Protein AF-0000000075409566 (afdb_homodimer)

Radius of gyration: 17.8 Å; Cα contacts (8 Å, |Δi|>4): 502; chains: 2; bounding box: 50×49×48 Å

InterPro domains:
  IPR001789 Signal transduction response regulator, receiver domain [PS50110] (1-116)
  IPR011006 CheY-like superfamily [SSF52172] (15-111)

Secondary structure (DSSP, 8-state):
-EEEEE-SSTHHHHHHHHHHHTT-EEE-S-HHHHHHTSS---TT-EEEEETTT-HHHHHHHHHHHHHHHTTSSEEEEEE-TT-HHHHHHHHHHT--EEEE--SS-HHHHHHHHHHHHHHTTSS-SSTTSS----------/-EEEEE-SSSHHHHHHHHHHHTT-EEE-S-HHHHHHSSS---TT-EEEEETTT-HHHHHHHHHHHHHHHTTSSEEEEEE-TT-HHHHHHHHHHT--EEEE--SS-HHHHHHHHHHHHHHTTSS-SSTTTT----------

Sequence (280 aa):
MQVILSLDGGFDDELRHLLRRGGIRVADKEVPEFIDGRGAVNRGDIVLLDLRRHPRQAIDTIKSIRRRQGFGPGIIVMTRRGDVVTTLEALEAGADSLTHCPGADATLVAASIIGLGRLMGVLPQGRGVYQTGSGCGVRPMQVILSLDGGFDDELRHLLRRGGIRVADKEVPEFIDGRGAVNRGDIVLLDLRRHPRQAIDTIKSIRRRQGFGPGIIVMTRRGDVVTTLEALEAGADSLTHCPGADATLVAASIIGLGRLMGVLPQGRGVYQTGSGCGVRP

Solvent-accessible surface area (backbone atoms only — not comparable to full-atom values): 15357 Å² total; per-residue (Å²): 104,40,34,33,44,32,62,98,56,76,65,49,57,59,32,48,48,54,35,44,74,55,70,39,46,68,49,91,45,57,43,67,56,24,72,81,63,82,38,79,79,40,72,51,17,32,36,38,36,44,38,70,83,43,44,66,61,42,37,53,49,40,38,50,46,39,72,75,50,43,79,41,38,45,31,34,34,29,32,55,84,85,48,55,68,64,49,50,50,34,41,48,42,58,36,43,42,66,42,62,62,43,81,101,29,41,65,58,51,45,48,48,52,51,24,50,32,31,65,72,62,69,35,76,85,72,71,50,62,73,63,53,76,54,87,60,65,77,68,130,103,38,34,32,45,32,64,98,59,75,65,50,57,61,32,48,50,55,36,44,74,51,71,40,47,68,49,90,46,56,42,68,56,24,70,81,56,87,37,77,81,41,70,52,18,33,36,38,36,43,38,72,81,42,44,67,60,42,37,52,48,39,38,49,46,39,73,74,50,43,78,42,39,43,31,34,36,30,31,56,83,85,48,56,69,65,50,49,52,34,43,51,41,58,37,42,43,66,43,61,64,44,80,102,28,41,64,58,50,45,49,50,51,50,24,50,33,32,65,72,63,69,34,76,86,73,70,48,58,77,62,53,67,65,81,61,66,75,69,128

Structure (mmCIF, N/CA/C/O backbone):
data_AF-0000000075409566-model_v1
#
loop_
_entity.id
_entity.type
_entity.pdbx_description
1 polymer 'Response regulatory domain-containing protein'
#
loop_
_atom_site.group_PDB
_atom_site.id
_atom_site.type_symbol
_atom_site.label_atom_id
_atom_site.label_alt_id
_atom_site.label_comp_id
_atom_site.label_asym_id
_atom_site.label_entity_id
_atom_site.label_seq_id
_atom_site.pdbx_PDB_ins_code
_atom_site.Cartn_x
_atom_site.Cartn_y
_atom_site.Cartn_z
_atom_site.occupancy
_atom_site.B_iso_or_equiv
_atom_site.auth_seq_id
_atom_site.auth_comp_id
_atom_site.auth_asym_id
_atom_site.auth_atom_id
_atom_site.pdbx_PDB_model_num
ATOM 1 N N . MET A 1 1 ? -11.852 -8.758 -11.188 1 80.19 1 MET A N 1
ATOM 2 C CA . MET A 1 1 ? -10.617 -8.648 -10.422 1 80.19 1 MET A CA 1
ATOM 3 C C . MET A 1 1 ? -10.406 -9.883 -9.547 1 80.19 1 MET A C 1
ATOM 5 O O . MET A 1 1 ? -11.367 -10.43 -9.008 1 80.19 1 MET A O 1
ATOM 9 N N . GLN A 1 2 ? -9.258 -10.477 -9.695 1 84.44 2 GLN A N 1
ATOM 10 C CA . GLN A 1 2 ? -8.906 -11.547 -8.766 1 84.44 2 GLN A CA 1
ATOM 11 C C . GLN A 1 2 ? -7.555 -11.281 -8.109 1 84.44 2 GLN A C 1
ATOM 13 O O . GLN A 1 2 ? -6.773 -10.461 -8.586 1 84.44 2 GLN A O 1
ATOM 18 N N . VAL A 1 3 ? -7.547 -11.969 -7.012 1 85.12 3 VAL A N 1
ATOM 19 C CA . VAL A 1 3 ? -6.262 -11.938 -6.324 1 85.12 3 VAL A CA 1
ATOM 20 C C . VAL A 1 3 ? -5.508 -13.242 -6.562 1 85.12 3 VAL A C 1
ATOM 22 O O . VAL A 1 3 ? -6.07 -14.328 -6.406 1 85.12 3 VAL A O 1
ATOM 25 N N . ILE A 1 4 ? -4.305 -13.094 -6.977 1 79.62 4 ILE A N 1
ATOM 26 C CA . ILE A 1 4 ? -3.439 -14.242 -7.211 1 79.62 4 ILE A CA 1
ATOM 27 C C . ILE A 1 4 ? -2.363 -14.312 -6.133 1 79.62 4 ILE A C 1
ATOM 29 O O . ILE A 1 4 ? -1.569 -13.383 -5.977 1 79.62 4 ILE A O 1
ATOM 33 N N . LEU A 1 5 ? -2.396 -15.398 -5.375 1 74.5 5 LEU A N 1
ATOM 34 C CA . LEU A 1 5 ? -1.481 -15.547 -4.25 1 74.5 5 LEU A CA 1
ATOM 35 C C . LEU A 1 5 ? -0.333 -16.484 -4.602 1 74.5 5 LEU A C 1
ATOM 37 O O . LEU A 1 5 ? -0.562 -17.609 -5.062 1 74.5 5 LEU A O 1
ATOM 41 N N . SER A 1 6 ? 0.885 -15.859 -4.695 1 70.88 6 SER A N 1
ATOM 42 C CA . SER A 1 6 ? 2.039 -16.75 -4.82 1 70.88 6 SER A CA 1
ATOM 43 C C . SER A 1 6 ? 2.592 -17.125 -3.451 1 70.88 6 SER A C 1
ATOM 45 O O . SER A 1 6 ? 3.514 -16.484 -2.945 1 70.88 6 SER A O 1
ATOM 47 N N . LEU A 1 7 ? 1.718 -17.828 -2.551 1 58.97 7 LEU A N 1
ATOM 48 C CA . LEU A 1 7 ? 2.221 -18.188 -1.227 1 58.97 7 LEU A CA 1
ATOM 49 C C . LEU A 1 7 ? 2.66 -19.641 -1.18 1 58.97 7 LEU A C 1
ATOM 51 O O . LEU A 1 7 ? 2.082 -20.484 -1.86 1 58.97 7 LEU A O 1
ATOM 55 N N . ASP A 1 8 ? 4.062 -19.859 -1.176 1 55.34 8 ASP A N 1
ATOM 56 C CA . ASP A 1 8 ? 4.512 -21.234 -1.011 1 55.34 8 ASP A CA 1
ATOM 57 C C . ASP A 1 8 ? 3.994 -21.828 0.296 1 55.34 8 ASP A C 1
ATOM 59 O O . ASP A 1 8 ? 4.336 -22.953 0.648 1 55.34 8 ASP A O 1
ATOM 63 N N . GLY A 1 9 ? 2.895 -21.234 1.095 1 49.69 9 GLY A N 1
ATOM 64 C CA . GLY A 1 9 ? 2.646 -21.953 2.338 1 49.69 9 GLY A CA 1
ATOM 65 C C . GLY A 1 9 ? 1.703 -21.203 3.27 1 49.69 9 GLY A C 1
ATOM 66 O O . GLY A 1 9 ? 1.411 -20.031 3.061 1 49.69 9 GLY A O 1
ATOM 67 N N . GLY A 1 10 ? 0.959 -21.859 4.25 1 53.16 10 GLY A N 1
ATOM 68 C CA . GLY A 1 10 ? 0.06 -21.859 5.395 1 53.16 10 GLY A CA 1
ATOM 69 C C . GLY A 1 10 ? -0.721 -20.562 5.531 1 53.16 10 GLY A C 1
ATOM 70 O O . GLY A 1 10 ? -1.881 -20.578 5.949 1 53.16 10 GLY A O 1
ATOM 71 N N . PHE A 1 11 ? -0.068 -19.5 5.426 1 56.94 11 PHE A N 1
ATOM 72 C CA . PHE A 1 11 ? -0.779 -18.25 5.645 1 56.94 11 PHE A CA 1
ATOM 73 C C . PHE A 1 11 ? -1.935 -18.094 4.664 1 56.94 11 PHE A C 1
ATOM 75 O O . PHE A 1 11 ? -2.91 -17.406 4.945 1 56.94 11 PHE A O 1
ATOM 82 N N . ASP A 1 12 ? -2.025 -19.141 3.832 1 65.5 12 ASP A N 1
ATOM 83 C CA . ASP A 1 12 ? -2.867 -18.969 2.652 1 65.5 12 ASP A CA 1
ATOM 84 C C . ASP A 1 12 ? -4.332 -19.234 2.979 1 65.5 12 ASP A C 1
ATOM 86 O O . ASP A 1 12 ? -5.227 -18.547 2.49 1 65.5 12 ASP A O 1
ATOM 90 N N . ASP A 1 13 ? -4.438 -19.953 4.133 1 76.19 13 ASP A N 1
ATOM 91 C CA . ASP A 1 13 ? -5.844 -20.297 4.301 1 76.19 13 ASP A CA 1
ATOM 92 C C . ASP A 1 13 ? -6.613 -19.141 4.953 1 76.19 13 ASP A C 1
ATOM 94 O O . ASP A 1 13 ? -7.73 -18.828 4.547 1 76.19 13 ASP A O 1
ATOM 98 N N . GLU A 1 14 ? -5.949 -18.578 5.914 1 78.81 14 GLU A N 1
ATOM 99 C CA . GLU A 1 14 ? -6.621 -17.469 6.59 1 78.81 14 GLU A CA 1
ATOM 100 C C . GLU A 1 14 ? -6.766 -16.266 5.664 1 78.81 14 GLU A C 1
ATOM 102 O O . GLU A 1 14 ? -7.816 -15.625 5.641 1 78.81 14 GLU A O 1
ATOM 107 N N . LEU A 1 15 ? -5.824 -16.031 4.945 1 83.25 15 LEU A N 1
ATOM 108 C CA . LEU A 1 15 ? -5.879 -14.914 4.02 1 83.25 15 LEU A CA 1
ATOM 109 C C . LEU A 1 15 ? -6.926 -15.148 2.938 1 83.25 15 LEU A C 1
ATOM 111 O O . LEU A 1 15 ? -7.715 -14.25 2.623 1 83.25 15 LEU A O 1
ATOM 115 N N . ARG A 1 16 ? -6.906 -16.328 2.48 1 83.5 16 ARG A N 1
ATOM 116 C CA . ARG A 1 16 ? -7.895 -16.688 1.468 1 83.5 16 ARG A CA 1
ATOM 117 C C . ARG A 1 16 ? -9.312 -16.516 2.002 1 83.5 16 ARG A C 1
ATOM 119 O O . ARG A 1 16 ? -10.18 -15.969 1.312 1 83.5 16 ARG A O 1
ATOM 126 N N . HIS A 1 17 ? -9.438 -16.969 3.184 1 84.12 17 HIS A N 1
ATOM 127 C CA . HIS A 1 17 ? -10.742 -16.891 3.814 1 84.12 17 HIS A CA 1
ATOM 128 C C . HIS A 1 17 ? -11.18 -15.43 3.98 1 84.12 17 HIS A C 1
ATOM 130 O O . HIS A 1 17 ? -12.32 -15.078 3.672 1 84.12 17 HIS A O 1
ATOM 136 N N . LEU A 1 18 ? -10.305 -14.609 4.383 1 82.88 18 LEU A N 1
ATOM 137 C CA . LEU A 1 18 ? -10.602 -13.203 4.609 1 82.88 18 LEU A CA 1
ATOM 138 C C . LEU A 1 18 ? -10.977 -12.508 3.305 1 82.88 18 LEU A C 1
ATOM 140 O O . LEU A 1 18 ? -11.945 -11.742 3.256 1 82.88 18 LEU A O 1
ATOM 144 N N . LEU A 1 19 ? -10.289 -12.773 2.27 1 86.75 19 LEU A N 1
ATOM 145 C CA . LEU A 1 19 ? -10.539 -12.156 0.973 1 86.75 19 LEU A CA 1
ATOM 146 C C . LEU A 1 19 ? -11.867 -12.633 0.39 1 86.75 19 LEU A C 1
ATOM 148 O O . LEU A 1 19 ? -12.656 -11.828 -0.114 1 86.75 19 LEU A O 1
ATOM 152 N N . ARG A 1 20 ? -12.086 -13.875 0.524 1 85.62 20 ARG A N 1
ATOM 153 C CA . ARG A 1 20 ? -13.328 -14.43 -0.004 1 85.62 20 ARG A CA 1
ATOM 154 C C . ARG A 1 20 ? -14.539 -13.883 0.745 1 85.62 20 ARG A C 1
ATOM 156 O O . ARG A 1 20 ? -15.578 -13.617 0.141 1 85.62 20 ARG A O 1
ATOM 163 N N . ARG A 1 21 ? -14.375 -13.766 1.985 1 83 21 ARG A N 1
ATOM 164 C CA . ARG A 1 21 ? -15.445 -13.203 2.799 1 83 21 ARG A CA 1
ATOM 165 C C . ARG A 1 21 ? -15.75 -11.773 2.385 1 83 21 ARG A C 1
ATOM 167 O O . ARG A 1 21 ? -16.891 -11.305 2.525 1 83 21 ARG A O 1
ATOM 174 N N . GLY A 1 22 ? -14.766 -11.125 1.882 1 78.56 22 GLY A N 1
ATOM 175 C CA . GLY A 1 22 ? -14.938 -9.773 1.391 1 78.56 22 GLY A CA 1
ATOM 176 C C . GLY A 1 22 ? -15.453 -9.711 -0.037 1 78.56 22 GLY A C 1
ATOM 177 O O . GLY A 1 22 ? -15.586 -8.633 -0.61 1 78.56 22 GLY A O 1
ATOM 178 N N . GLY A 1 23 ? -15.664 -10.891 -0.617 1 84.25 23 GLY A N 1
ATOM 179 C CA . GLY A 1 23 ? -16.203 -10.969 -1.964 1 84.25 23 GLY A CA 1
ATOM 180 C C . GLY A 1 23 ? -15.141 -10.93 -3.041 1 84.25 23 GLY A C 1
ATOM 181 O O . GLY A 1 23 ? -15.43 -10.625 -4.199 1 84.25 23 GLY A O 1
ATOM 182 N N . ILE A 1 24 ? -13.984 -11.188 -2.645 1 87.31 24 ILE A N 1
ATOM 183 C CA . ILE A 1 24 ? -12.875 -11.133 -3.596 1 87.31 24 ILE A CA 1
ATOM 184 C C . ILE A 1 24 ? -12.516 -12.539 -4.055 1 87.31 24 ILE A C 1
ATOM 186 O O . ILE A 1 24 ? -12.328 -13.445 -3.234 1 87.31 24 ILE A O 1
ATOM 190 N N . ARG A 1 25 ? -12.414 -12.703 -5.289 1 88.81 25 ARG A N 1
ATOM 191 C CA . ARG A 1 25 ? -12.016 -13.992 -5.852 1 88.81 25 ARG A CA 1
ATOM 192 C C . ARG A 1 25 ? -10.516 -14.211 -5.691 1 88.81 25 ARG A C 1
ATOM 194 O O . ARG A 1 25 ? -9.719 -13.312 -5.973 1 88.81 25 ARG A O 1
ATOM 201 N N . VAL A 1 26 ? -10.211 -15.414 -5.199 1 87.5 26 VAL A N 1
ATOM 202 C CA . VAL A 1 26 ? -8.805 -15.773 -5.043 1 87.5 26 VAL A CA 1
ATOM 203 C C . VAL A 1 26 ? -8.453 -16.938 -5.969 1 87.5 26 VAL A C 1
ATOM 205 O O . VAL A 1 26 ? -9.117 -17.969 -5.941 1 87.5 26 VAL A O 1
ATOM 208 N N . ALA A 1 27 ? -7.453 -16.641 -6.781 1 80.88 27 ALA A N 1
ATOM 209 C CA . ALA A 1 27 ? -7.051 -17.688 -7.707 1 80.88 27 ALA A CA 1
ATOM 210 C C . ALA A 1 27 ? -6.219 -18.75 -7 1 80.88 27 ALA A C 1
ATOM 212 O O . ALA A 1 27 ? -5.391 -18.438 -6.141 1 80.88 27 ALA A O 1
ATOM 213 N N . ASP A 1 28 ? -6.582 -20.031 -7.07 1 64.69 28 ASP A N 1
ATOM 214 C CA . ASP A 1 28 ? -5.914 -21.172 -6.48 1 64.69 28 ASP A CA 1
ATOM 215 C C . ASP A 1 28 ? -4.609 -21.5 -7.215 1 64.69 28 ASP A C 1
ATOM 217 O O . ASP A 1 28 ? -3.988 -22.531 -6.965 1 64.69 28 ASP A O 1
ATOM 221 N N . LYS A 1 29 ? -4.18 -20.609 -7.953 1 59.84 29 LYS A N 1
ATOM 222 C CA . LYS A 1 29 ? -3.057 -20.953 -8.812 1 59.84 29 LYS A CA 1
ATOM 223 C C . LYS A 1 29 ? -1.749 -20.375 -8.273 1 59.84 29 LYS A C 1
ATOM 225 O O . LYS A 1 29 ? -1.744 -19.312 -7.648 1 59.84 29 LYS A O 1
ATOM 230 N N . GLU A 1 30 ? -0.77 -21.234 -8.461 1 61.47 30 GLU A N 1
ATOM 231 C CA . GLU A 1 30 ? 0.572 -20.719 -8.18 1 61.47 30 GLU A CA 1
ATOM 232 C C . GLU A 1 30 ? 0.973 -19.641 -9.18 1 61.47 30 GLU A C 1
ATOM 234 O O . GLU A 1 30 ? 0.661 -19.734 -10.367 1 61.47 30 GLU A O 1
ATOM 239 N N . VAL A 1 31 ? 1.428 -18.5 -8.82 1 58.59 31 VAL A N 1
ATOM 240 C CA . VAL A 1 31 ? 1.773 -17.328 -9.625 1 58.59 31 VAL A CA 1
ATOM 241 C C . VAL A 1 31 ? 2.66 -17.75 -10.789 1 58.59 31 VAL A C 1
ATOM 243 O O . VAL A 1 31 ? 2.457 -17.312 -11.93 1 58.59 31 VAL A O 1
ATOM 246 N N . PRO A 1 32 ? 3.793 -18.578 -10.508 1 58.38 32 PRO A N 1
ATOM 247 C CA . PRO A 1 32 ? 4.656 -18.906 -11.641 1 58.38 32 PRO A CA 1
ATOM 248 C C . PRO A 1 32 ? 3.885 -19.484 -12.828 1 58.38 32 PRO A C 1
ATOM 250 O O . PRO A 1 32 ? 4.195 -19.172 -13.984 1 58.38 32 PRO A O 1
ATOM 253 N N . GLU A 1 33 ? 3.049 -20.344 -12.555 1 58.66 33 GLU A N 1
ATOM 254 C CA . GLU A 1 33 ? 2.307 -20.953 -13.656 1 58.66 33 GLU A CA 1
ATOM 255 C C . GLU A 1 33 ? 1.442 -19.922 -14.375 1 58.66 33 GLU A C 1
ATOM 257 O O . GLU A 1 33 ? 1.237 -20.016 -15.594 1 58.66 33 GLU A O 1
ATOM 262 N N . PHE A 1 34 ? 1.024 -18.984 -13.68 1 57.06 34 PHE A N 1
ATOM 263 C CA . PHE A 1 34 ? 0.147 -17.953 -14.234 1 57.06 34 PHE A CA 1
ATOM 264 C C . PHE A 1 34 ? 0.924 -17 -15.133 1 57.06 34 PHE A C 1
ATOM 266 O O . PHE A 1 34 ? 0.398 -16.531 -16.141 1 57.06 34 PHE A O 1
ATOM 273 N N . ILE A 1 35 ? 2.168 -16.75 -14.758 1 57.41 35 ILE A N 1
ATOM 274 C CA . ILE A 1 35 ? 2.939 -15.742 -15.477 1 57.41 35 ILE A CA 1
ATOM 275 C C . ILE A 1 35 ? 3.555 -16.359 -16.734 1 57.41 35 ILE A C 1
ATOM 277 O O . ILE A 1 35 ? 3.662 -15.695 -17.766 1 57.41 35 ILE A O 1
ATOM 281 N N . ASP A 1 36 ? 4.199 -17.609 -16.578 1 54.22 36 ASP A N 1
ATOM 282 C CA . ASP A 1 36 ? 5.008 -18.188 -17.641 1 54.22 36 ASP A CA 1
ATOM 283 C C . ASP A 1 36 ? 4.133 -18.891 -18.688 1 54.22 36 ASP A C 1
ATOM 285 O O . ASP A 1 36 ? 4.625 -19.328 -19.719 1 54.22 36 ASP A O 1
ATOM 289 N N . GLY A 1 37 ? 2.791 -18.969 -18.469 1 52.91 37 GLY A N 1
ATOM 290 C CA . GLY A 1 37 ? 2.104 -19.703 -19.516 1 52.91 37 GLY A CA 1
ATOM 291 C C . GLY A 1 37 ? 0.597 -19.516 -19.484 1 52.91 37 GLY A C 1
ATOM 292 O O . GLY A 1 37 ? 0.019 -18.875 -20.359 1 52.91 37 GLY A O 1
ATOM 293 N N . ARG A 1 38 ? -0.097 -20.406 -18.812 1 50.31 38 ARG A N 1
ATOM 294 C CA . ARG A 1 38 ? -1.512 -20.719 -18.969 1 50.31 38 ARG A CA 1
ATOM 295 C C . ARG A 1 38 ? -2.391 -19.672 -18.297 1 50.31 38 ARG A C 1
ATOM 297 O O . ARG A 1 38 ? -3.566 -19.531 -18.641 1 50.31 38 ARG A O 1
ATOM 304 N N . GLY A 1 39 ? -2.041 -19.078 -17.281 1 58.09 39 GLY A N 1
ATOM 305 C CA . GLY A 1 39 ? -2.973 -18.234 -16.562 1 58.09 39 GLY A CA 1
ATOM 306 C C . GLY A 1 39 ? -2.631 -16.75 -16.672 1 58.09 39 GLY A C 1
ATOM 307 O O . GLY A 1 39 ? -1.463 -16.391 -16.844 1 58.09 39 GLY A O 1
ATOM 308 N N . ALA A 1 40 ? -3.436 -15.953 -17.406 1 70.94 40 ALA A N 1
ATOM 309 C CA . ALA A 1 40 ? -3.203 -14.562 -17.781 1 70.94 40 ALA A CA 1
ATOM 310 C C . ALA A 1 40 ? -3.562 -13.625 -16.625 1 70.94 40 ALA A C 1
ATOM 312 O O . ALA A 1 40 ? -4.637 -13.75 -16.031 1 70.94 40 ALA A O 1
ATOM 313 N N . VAL A 1 41 ? -2.42 -13.109 -15.953 1 83 41 VAL A N 1
ATOM 314 C CA . VAL A 1 41 ? -2.684 -11.953 -15.102 1 83 41 VAL A CA 1
ATOM 315 C C . VAL A 1 41 ? -3.264 -10.812 -15.945 1 83 41 VAL A C 1
ATOM 317 O O . VAL A 1 41 ? -2.676 -10.414 -16.953 1 83 41 VAL A O 1
ATOM 320 N N . ASN A 1 42 ? -4.426 -10.43 -15.562 1 86.94 42 ASN A N 1
ATOM 321 C CA . ASN A 1 42 ? -5.117 -9.406 -16.328 1 86.94 42 ASN A CA 1
ATOM 322 C C . ASN A 1 42 ? -5.09 -8.055 -15.625 1 86.94 42 ASN A C 1
ATOM 324 O O . ASN A 1 42 ? -4.762 -7.977 -14.438 1 86.94 42 ASN A O 1
ATOM 328 N N . ARG A 1 43 ? -5.473 -7.094 -16.469 1 90.56 43 ARG A N 1
ATOM 329 C CA . ARG A 1 43 ? -5.652 -5.773 -15.867 1 90.56 43 ARG A CA 1
ATOM 330 C C . ARG A 1 43 ? -6.648 -5.82 -14.719 1 90.56 43 ARG A C 1
ATOM 332 O O . ARG A 1 43 ? -7.703 -6.449 -14.828 1 90.56 43 ARG A O 1
ATOM 339 N N . GLY A 1 44 ? -6.223 -5.234 -13.633 1 92.44 44 GLY A N 1
ATOM 340 C CA . GLY A 1 44 ? -7.113 -5.195 -12.484 1 92.44 44 GLY A CA 1
ATOM 341 C C . GLY A 1 44 ? -6.852 -6.312 -11.484 1 92.44 44 GLY A C 1
ATOM 342 O O . GLY A 1 44 ? -7.297 -6.246 -10.344 1 92.44 44 GLY A O 1
ATOM 343 N N . ASP A 1 45 ? -6.191 -7.398 -11.922 1 91.62 45 ASP A N 1
ATOM 344 C CA . ASP A 1 45 ? -5.812 -8.453 -10.984 1 91.62 45 ASP A CA 1
ATOM 345 C C . ASP A 1 45 ? -4.754 -7.957 -10 1 91.62 45 ASP A C 1
ATOM 347 O O . ASP A 1 45 ? -4.004 -7.023 -10.305 1 91.62 45 ASP A O 1
ATOM 351 N N . ILE A 1 46 ? -4.805 -8.547 -8.883 1 92.31 46 ILE A N 1
ATOM 352 C CA . ILE A 1 46 ? -3.773 -8.242 -7.898 1 92.31 46 ILE A CA 1
ATOM 353 C C . ILE A 1 46 ? -2.965 -9.5 -7.59 1 92.31 46 ILE A C 1
ATOM 355 O O . ILE A 1 46 ? -3.533 -10.562 -7.309 1 92.31 46 ILE A O 1
ATOM 359 N N . VAL A 1 47 ? -1.697 -9.328 -7.656 1 90.38 47 VAL A N 1
ATOM 360 C CA . VAL A 1 47 ? -0.787 -10.445 -7.406 1 90.38 47 VAL A CA 1
ATOM 361 C C . VAL A 1 47 ? -0.035 -10.219 -6.098 1 90.38 47 VAL A C 1
ATOM 363 O O . VAL A 1 47 ? 0.563 -9.156 -5.895 1 90.38 47 VAL A O 1
ATOM 366 N N . LEU A 1 48 ? -0.141 -11.133 -5.23 1 89.25 48 LEU A N 1
ATOM 367 C CA . LEU A 1 48 ? 0.646 -11.117 -4.004 1 89.25 48 LEU A CA 1
ATOM 368 C C . LEU A 1 48 ? 1.813 -12.094 -4.094 1 89.25 48 LEU A C 1
ATOM 370 O O . LEU A 1 48 ? 1.611 -13.297 -4.309 1 89.25 48 LEU A O 1
ATOM 374 N N . LEU A 1 49 ? 3.023 -11.539 -3.887 1 87.12 49 LEU A N 1
ATOM 375 C CA . LEU A 1 49 ? 4.227 -12.352 -3.963 1 87.12 49 LEU A CA 1
ATOM 376 C C . LEU A 1 49 ? 4.957 -12.375 -2.623 1 87.12 49 LEU A C 1
ATOM 378 O O . LEU A 1 49 ? 5.086 -11.336 -1.968 1 87.12 49 LEU A O 1
ATOM 382 N N . ASP A 1 50 ? 5.418 -13.508 -2.252 1 82.69 50 ASP A N 1
ATOM 383 C CA . ASP A 1 50 ? 6.215 -13.648 -1.04 1 82.69 50 ASP A CA 1
ATOM 384 C C . ASP A 1 50 ? 7.707 -13.539 -1.351 1 82.69 50 ASP A C 1
ATOM 386 O O . ASP A 1 50 ? 8.289 -14.445 -1.948 1 82.69 50 ASP A O 1
ATOM 390 N N . LEU A 1 51 ? 8.336 -12.531 -0.837 1 84.19 51 LEU A N 1
ATOM 391 C CA . LEU A 1 51 ? 9.758 -12.297 -1.075 1 84.19 51 LEU A CA 1
ATOM 392 C C . LEU A 1 51 ? 10.617 -13.117 -0.114 1 84.19 51 LEU A C 1
ATOM 394 O O . LEU A 1 51 ? 11.82 -13.266 -0.321 1 84.19 51 LEU A O 1
ATOM 398 N N . ARG A 1 52 ? 10.07 -13.625 0.864 1 80.75 52 ARG A N 1
ATOM 399 C CA . ARG A 1 52 ? 10.82 -14.227 1.965 1 80.75 52 ARG A CA 1
ATOM 400 C C . ARG A 1 52 ? 11.445 -15.555 1.544 1 80.75 52 ARG A C 1
ATOM 402 O O . ARG A 1 52 ? 12.539 -15.898 1.993 1 80.75 52 ARG A O 1
ATOM 409 N N . ARG A 1 53 ? 10.781 -16.203 0.793 1 77.31 53 ARG A N 1
ATOM 410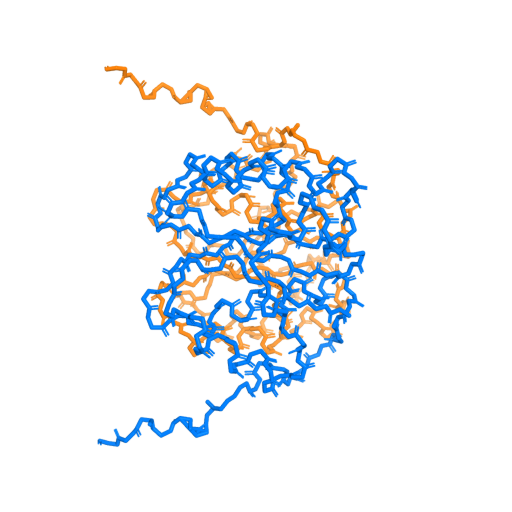 C CA . ARG A 1 53 ? 11.234 -17.547 0.491 1 77.31 53 ARG A CA 1
ATOM 411 C C . ARG A 1 53 ? 12.07 -17.578 -0.786 1 77.31 53 ARG A C 1
ATOM 413 O O . ARG A 1 53 ? 13.148 -18.172 -0.817 1 77.31 53 ARG A O 1
ATOM 420 N N . HIS A 1 54 ? 11.602 -16.922 -1.832 1 83.25 54 HIS A N 1
ATOM 421 C CA . HIS A 1 54 ? 12.266 -16.922 -3.131 1 83.25 54 HIS A CA 1
ATOM 422 C C . HIS A 1 54 ? 12.312 -15.523 -3.729 1 83.25 54 HIS A C 1
ATOM 424 O O . HIS A 1 54 ? 11.609 -15.234 -4.703 1 83.25 54 HIS A O 1
ATOM 430 N N . PRO A 1 55 ? 13.156 -14.703 -3.195 1 88.44 55 PRO A N 1
ATOM 431 C CA . PRO A 1 55 ? 13.164 -13.297 -3.611 1 88.44 55 PRO A CA 1
ATOM 432 C C . PRO A 1 55 ? 13.508 -13.125 -5.086 1 88.44 55 PRO A C 1
ATOM 434 O O . PRO A 1 55 ? 12.914 -12.281 -5.77 1 88.44 55 PRO A O 1
ATOM 437 N N . ARG A 1 56 ? 14.453 -13.891 -5.574 1 88.44 56 ARG A N 1
ATOM 438 C CA . ARG A 1 56 ? 14.844 -13.75 -6.977 1 88.44 56 ARG A CA 1
ATOM 439 C C . ARG A 1 56 ? 13.703 -14.18 -7.902 1 88.44 56 ARG A C 1
ATOM 441 O O . ARG A 1 56 ? 13.43 -13.516 -8.906 1 88.44 56 ARG A O 1
ATOM 448 N N . GLN A 1 57 ? 13.156 -15.172 -7.621 1 85.94 57 GLN A N 1
ATOM 449 C CA . GLN A 1 57 ? 12.039 -15.648 -8.43 1 85.94 57 GLN A CA 1
ATOM 450 C C . GLN A 1 57 ? 10.883 -14.641 -8.406 1 85.94 57 GLN A C 1
ATOM 452 O O . GLN A 1 57 ? 10.258 -14.391 -9.438 1 85.94 57 GLN A O 1
ATOM 457 N N . ALA A 1 58 ? 10.594 -14.125 -7.258 1 87.69 58 ALA A N 1
ATOM 458 C CA . ALA A 1 58 ? 9.539 -13.117 -7.129 1 87.69 58 ALA A CA 1
ATOM 459 C C . ALA A 1 58 ? 9.844 -11.891 -7.984 1 87.69 58 ALA A C 1
ATOM 461 O O . ALA A 1 58 ? 8.977 -11.383 -8.688 1 87.69 58 ALA A O 1
ATOM 462 N N . ILE A 1 59 ? 11.062 -11.508 -7.91 1 90.62 59 ILE A N 1
ATOM 463 C CA . ILE A 1 59 ? 11.477 -10.328 -8.664 1 90.62 59 ILE A CA 1
ATOM 464 C C . ILE A 1 59 ? 11.352 -10.602 -10.164 1 90.62 59 ILE A C 1
ATOM 466 O O . ILE A 1 59 ? 10.867 -9.758 -10.914 1 90.62 59 ILE A O 1
ATOM 470 N N . ASP A 1 60 ? 11.805 -11.773 -10.562 1 89.62 60 ASP A N 1
ATOM 471 C CA . ASP A 1 60 ? 11.68 -12.156 -11.961 1 89.62 60 ASP A CA 1
ATOM 472 C C . ASP A 1 60 ? 10.211 -12.195 -12.391 1 89.62 60 ASP A C 1
ATOM 474 O O . ASP A 1 60 ? 9.875 -11.828 -13.516 1 89.62 60 ASP A O 1
ATOM 478 N N . THR A 1 61 ? 9.375 -12.594 -11.547 1 88.31 61 THR A N 1
ATOM 479 C CA . THR A 1 61 ? 7.941 -12.641 -11.82 1 88.31 61 THR A CA 1
ATOM 480 C C . THR A 1 61 ? 7.379 -11.234 -12.008 1 88.31 61 THR A C 1
ATOM 482 O O . THR A 1 61 ? 6.578 -11 -12.914 1 88.31 61 THR A O 1
ATOM 485 N N . ILE A 1 62 ? 7.77 -10.328 -11.203 1 90.62 62 ILE A N 1
ATOM 486 C CA . ILE A 1 62 ? 7.324 -8.938 -11.305 1 90.62 62 ILE A CA 1
ATOM 487 C C . ILE A 1 62 ? 7.719 -8.367 -12.664 1 90.62 62 ILE A C 1
ATOM 489 O O . ILE A 1 62 ? 6.883 -7.805 -13.375 1 90.62 62 ILE A O 1
ATOM 493 N N . LYS A 1 63 ? 8.984 -8.633 -12.969 1 90.94 63 LYS A N 1
ATOM 494 C CA . LYS A 1 63 ? 9.484 -8.125 -14.242 1 90.94 63 LYS A CA 1
ATOM 495 C C . LYS A 1 63 ? 8.703 -8.711 -15.414 1 90.94 63 LYS A C 1
ATOM 497 O O . LYS A 1 63 ? 8.398 -8.008 -16.375 1 90.94 63 LYS A O 1
ATOM 502 N N . SER A 1 64 ? 8.461 -9.914 -15.297 1 89.12 64 SER A N 1
ATOM 503 C CA . SER A 1 64 ? 7.723 -10.594 -16.359 1 89.12 64 SER A CA 1
ATOM 504 C C . SER A 1 64 ? 6.32 -10.016 -16.516 1 89.12 64 SER A C 1
ATOM 506 O O . SER A 1 64 ? 5.867 -9.766 -17.625 1 89.12 64 SER A O 1
ATOM 508 N N . ILE A 1 65 ? 5.582 -9.75 -15.453 1 88.94 65 ILE A N 1
ATOM 509 C CA . ILE A 1 65 ? 4.234 -9.195 -15.477 1 88.94 65 ILE A CA 1
ATOM 510 C C . ILE A 1 65 ? 4.266 -7.793 -16.078 1 88.94 65 ILE A C 1
ATOM 512 O O . ILE A 1 65 ? 3.428 -7.453 -16.922 1 88.94 65 ILE A O 1
ATOM 516 N N . ARG A 1 66 ? 5.27 -7.027 -15.625 1 90.62 66 ARG A N 1
ATOM 517 C CA . ARG A 1 66 ? 5.367 -5.652 -16.109 1 90.62 66 ARG A CA 1
ATOM 518 C C . ARG A 1 66 ? 5.695 -5.621 -17.609 1 90.62 66 ARG A C 1
ATOM 520 O O . ARG A 1 66 ? 5.223 -4.746 -18.328 1 90.62 66 ARG A O 1
ATOM 527 N N . ARG A 1 67 ? 6.531 -6.566 -18.047 1 89.19 67 ARG A N 1
ATOM 528 C CA . ARG A 1 67 ? 6.879 -6.645 -19.469 1 89.19 67 ARG A CA 1
ATOM 529 C C . ARG A 1 67 ? 5.668 -7.027 -20.312 1 89.19 67 ARG A C 1
ATOM 531 O O . ARG A 1 67 ? 5.465 -6.484 -21.406 1 89.19 67 ARG A O 1
ATOM 538 N N . ARG A 1 68 ? 4.887 -7.859 -19.797 1 88.06 68 ARG A N 1
ATOM 539 C CA . ARG A 1 68 ? 3.816 -8.445 -20.594 1 88.06 68 ARG A CA 1
ATOM 540 C C . ARG A 1 68 ? 2.52 -7.66 -20.453 1 88.06 68 ARG A C 1
ATOM 542 O O . ARG A 1 68 ? 1.764 -7.508 -21.406 1 88.06 68 ARG A O 1
ATOM 549 N N . GLN A 1 69 ? 2.215 -7.117 -19.25 1 89.38 69 GLN A N 1
ATOM 550 C CA . GLN A 1 69 ? 0.897 -6.559 -18.969 1 89.38 69 GLN A CA 1
ATOM 551 C C . GLN A 1 69 ? 1.006 -5.109 -18.5 1 89.38 69 GLN A C 1
ATOM 553 O O . GLN A 1 69 ? -0.005 -4.469 -18.203 1 89.38 69 GLN A O 1
ATOM 558 N N . GLY A 1 70 ? 2.238 -4.66 -18.453 1 89.12 70 GLY A N 1
ATOM 559 C CA . GLY A 1 70 ? 2.424 -3.311 -17.938 1 89.12 70 GLY A CA 1
ATOM 560 C C . GLY A 1 70 ? 1.976 -3.15 -16.5 1 89.12 70 GLY A C 1
ATOM 561 O O . GLY A 1 70 ? 2.211 -4.031 -15.672 1 89.12 70 GLY A O 1
ATOM 562 N N . PHE A 1 71 ? 1.376 -2.043 -16.25 1 89.44 71 PHE A N 1
ATOM 563 C CA . PHE A 1 71 ? 1.008 -1.744 -14.875 1 89.44 71 PHE A CA 1
ATOM 564 C C . PHE A 1 71 ? -0.481 -1.98 -14.648 1 89.44 71 PHE A C 1
ATOM 566 O O . PHE A 1 71 ? -1.057 -1.472 -13.688 1 89.44 71 PHE A O 1
ATOM 573 N N . GLY A 1 72 ? -1.037 -2.725 -15.539 1 90.19 72 GLY A N 1
ATOM 574 C CA . GLY A 1 72 ? -2.434 -3.1 -15.391 1 90.19 72 GLY A CA 1
ATOM 575 C C . GLY A 1 72 ? -2.711 -3.873 -14.117 1 90.19 72 GLY A C 1
ATOM 576 O O . GLY A 1 72 ? -3.615 -3.523 -13.359 1 90.19 72 GLY A O 1
ATOM 577 N N . PRO A 1 73 ? -1.883 -4.949 -13.898 1 92.19 73 PRO A N 1
ATOM 578 C CA . PRO A 1 73 ? -2.041 -5.695 -12.648 1 92.19 73 PRO A CA 1
ATOM 579 C C . PRO A 1 73 ? -1.341 -5.02 -11.469 1 92.19 73 PRO A C 1
ATOM 581 O O . PRO A 1 73 ? -0.268 -4.434 -11.641 1 92.19 73 PRO A O 1
ATOM 584 N N . GLY A 1 74 ? -2.064 -5.062 -10.336 1 93.5 74 GLY A N 1
ATOM 585 C CA . GLY A 1 74 ? -1.374 -4.645 -9.133 1 93.5 74 GLY A CA 1
ATOM 586 C C . GLY A 1 74 ? -0.491 -5.727 -8.539 1 93.5 74 GLY A C 1
ATOM 587 O O . GLY A 1 74 ? -0.85 -6.906 -8.562 1 93.5 74 GLY A O 1
ATOM 588 N N . ILE A 1 75 ? 0.632 -5.305 -8.039 1 92.12 75 ILE A N 1
ATOM 589 C CA . ILE A 1 75 ? 1.536 -6.273 -7.434 1 92.12 75 ILE A CA 1
ATOM 590 C C . ILE A 1 75 ? 1.899 -5.828 -6.02 1 92.12 75 ILE A C 1
ATOM 592 O O . ILE A 1 75 ? 2.373 -4.711 -5.816 1 92.12 75 ILE A O 1
ATOM 596 N N . ILE A 1 76 ? 1.654 -6.711 -5.09 1 91.56 76 ILE A N 1
ATOM 597 C CA . ILE A 1 76 ? 2.053 -6.508 -3.701 1 91.56 76 ILE A CA 1
ATOM 598 C C . ILE A 1 76 ? 3.059 -7.582 -3.291 1 91.56 76 ILE A C 1
ATOM 600 O O . ILE A 1 76 ? 2.877 -8.766 -3.598 1 91.56 76 ILE A O 1
ATOM 604 N N . VAL A 1 77 ? 4.105 -7.086 -2.57 1 89.19 77 VAL A N 1
ATOM 605 C 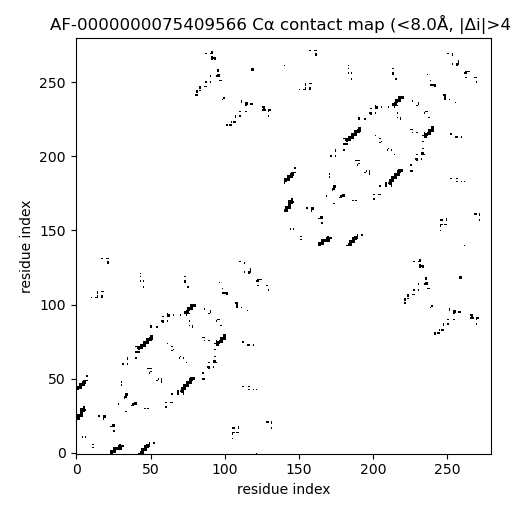CA . VAL A 1 77 ? 5.109 -8.055 -2.135 1 89.19 77 VAL A CA 1
ATOM 606 C C . VAL A 1 77 ? 5.105 -8.148 -0.612 1 89.19 77 VAL A C 1
ATOM 608 O O . VAL A 1 77 ? 4.91 -7.152 0.081 1 89.19 77 VAL A O 1
ATOM 611 N N . MET A 1 78 ? 5.238 -9.305 -0.12 1 85.25 78 MET A N 1
ATOM 612 C CA . MET A 1 78 ? 5.367 -9.57 1.311 1 85.25 78 MET A CA 1
ATOM 613 C C . MET A 1 78 ? 6.824 -9.805 1.691 1 85.25 78 MET A C 1
ATOM 615 O O . MET A 1 78 ? 7.52 -10.586 1.039 1 85.25 78 MET A O 1
ATOM 619 N N . THR A 1 79 ? 7.289 -9.109 2.658 1 80.19 79 THR A N 1
ATOM 620 C CA . THR A 1 79 ? 8.703 -9.172 3.018 1 80.19 79 THR A CA 1
ATOM 621 C C . THR A 1 79 ? 8.875 -9.234 4.531 1 80.19 79 THR A C 1
ATOM 623 O O . THR A 1 79 ? 7.93 -8.961 5.281 1 80.19 79 THR A O 1
ATOM 626 N N . ARG A 1 80 ? 10.031 -9.742 4.977 1 77.12 80 ARG A N 1
ATOM 627 C CA . ARG A 1 80 ? 10.367 -9.68 6.395 1 77.12 80 ARG A CA 1
ATOM 628 C C . ARG A 1 80 ? 10.594 -8.234 6.836 1 77.12 80 ARG A C 1
ATOM 630 O O . ARG A 1 80 ? 11.008 -7.395 6.035 1 77.12 80 ARG A O 1
ATOM 637 N N . ARG A 1 81 ? 10.297 -8.102 8.023 1 71.88 81 ARG A N 1
ATOM 638 C CA . ARG A 1 81 ? 10.555 -6.781 8.578 1 71.88 81 ARG A CA 1
ATOM 639 C C . ARG A 1 81 ? 12.023 -6.406 8.445 1 71.88 81 ARG A C 1
ATOM 641 O O . ARG A 1 81 ? 12.906 -7.23 8.703 1 71.88 81 ARG A O 1
ATOM 648 N N . GLY A 1 82 ? 12.289 -5.258 7.926 1 72.56 82 GLY A N 1
ATOM 649 C CA . GLY A 1 82 ? 13.648 -4.75 7.895 1 72.56 82 GLY A CA 1
ATOM 650 C C . GLY A 1 82 ? 14.398 -5.133 6.633 1 72.56 82 GLY A C 1
ATOM 651 O O . GLY A 1 82 ? 15.539 -4.715 6.434 1 72.56 82 GLY A O 1
ATOM 652 N N . ASP A 1 83 ? 13.844 -5.996 5.867 1 80.5 83 ASP A N 1
ATOM 653 C CA . ASP A 1 83 ? 14.516 -6.34 4.617 1 80.5 83 ASP A CA 1
ATOM 654 C C . ASP A 1 83 ? 14.352 -5.227 3.582 1 80.5 83 ASP A C 1
ATOM 656 O O . ASP A 1 83 ? 13.617 -5.387 2.604 1 80.5 83 ASP A O 1
ATOM 660 N N . VAL A 1 84 ? 15.133 -4.23 3.697 1 80.25 84 VAL A N 1
ATOM 661 C CA . VAL A 1 84 ? 15.023 -3.018 2.896 1 80.25 84 VAL A CA 1
ATOM 662 C C . VAL A 1 84 ? 15.523 -3.285 1.479 1 80.25 84 VAL A C 1
ATOM 664 O O . VAL A 1 84 ? 14.867 -2.91 0.502 1 80.25 84 VAL A O 1
ATOM 667 N N . VAL A 1 85 ? 16.656 -4.012 1.382 1 83.62 85 VAL A N 1
ATOM 668 C CA . VAL A 1 85 ? 17.312 -4.211 0.092 1 83.62 85 VAL A CA 1
ATOM 669 C C . VAL A 1 85 ? 16.391 -4.992 -0.839 1 83.62 85 VAL A C 1
ATOM 671 O O . VAL A 1 85 ? 16.109 -4.551 -1.955 1 83.62 85 VAL A O 1
ATOM 674 N N . THR A 1 86 ? 15.875 -6.062 -0.36 1 85.44 86 THR A N 1
ATOM 675 C CA . THR A 1 86 ? 15.023 -6.906 -1.192 1 85.44 86 THR A CA 1
ATOM 676 C C . THR A 1 86 ? 13.719 -6.191 -1.532 1 85.44 86 THR A C 1
ATOM 678 O O . THR A 1 86 ? 13.211 -6.309 -2.65 1 85.44 86 THR A O 1
ATOM 681 N N . THR A 1 87 ? 13.242 -5.488 -0.617 1 85.38 87 THR A N 1
ATOM 682 C CA . THR A 1 87 ? 12.008 -4.75 -0.837 1 85.38 87 THR A CA 1
ATOM 683 C C . THR A 1 87 ? 12.195 -3.678 -1.905 1 85.38 87 THR A C 1
ATOM 685 O O . THR A 1 87 ? 11.359 -3.529 -2.799 1 85.38 87 THR A O 1
ATOM 688 N N . LEU A 1 88 ? 13.266 -3.012 -1.829 1 84.38 88 LEU A N 1
ATOM 689 C CA . LEU A 1 88 ? 13.539 -1.963 -2.807 1 84.38 88 LEU A CA 1
ATOM 690 C C . LEU A 1 88 ? 13.719 -2.551 -4.203 1 84.38 88 LEU A C 1
ATOM 692 O O . LEU A 1 88 ? 13.289 -1.954 -5.191 1 84.38 88 LEU A O 1
ATOM 696 N N . GLU A 1 89 ? 14.359 -3.658 -4.227 1 87.88 89 GLU A N 1
ATOM 697 C CA . GLU A 1 89 ? 14.523 -4.332 -5.508 1 87.88 89 GLU A CA 1
ATOM 698 C C . GLU A 1 89 ? 13.164 -4.699 -6.113 1 87.88 89 GLU A C 1
ATOM 700 O O . GLU A 1 89 ? 12.961 -4.559 -7.32 1 87.88 89 GLU A O 1
ATOM 705 N N . ALA A 1 90 ? 12.289 -5.145 -5.316 1 90 90 ALA A N 1
ATOM 706 C CA . ALA A 1 90 ? 10.953 -5.512 -5.777 1 90 90 ALA A CA 1
ATOM 707 C C . ALA A 1 90 ? 10.203 -4.289 -6.297 1 90 90 ALA A C 1
ATOM 709 O O . ALA A 1 90 ? 9.523 -4.363 -7.324 1 90 90 ALA A O 1
ATOM 710 N N . LEU A 1 91 ? 10.359 -3.221 -5.641 1 86.56 91 LEU A N 1
ATOM 711 C CA . LEU A 1 91 ? 9.703 -1.982 -6.047 1 86.56 91 LEU A CA 1
ATOM 712 C C . LEU A 1 91 ? 10.297 -1.449 -7.344 1 86.56 91 LEU A C 1
ATOM 714 O O . LEU A 1 91 ? 9.562 -0.987 -8.227 1 86.56 91 LEU A O 1
ATOM 718 N N . GLU A 1 92 ? 11.531 -1.569 -7.434 1 86.38 92 GLU A N 1
ATOM 719 C CA . GLU A 1 92 ? 12.203 -1.163 -8.664 1 86.38 92 GLU A CA 1
ATOM 720 C C . GLU A 1 92 ? 11.781 -2.045 -9.836 1 86.38 92 GLU A C 1
ATOM 722 O O . GLU A 1 92 ? 11.68 -1.572 -10.969 1 86.38 92 GLU A O 1
ATOM 727 N N . ALA A 1 93 ? 11.555 -3.262 -9.523 1 89.56 93 ALA A N 1
ATOM 728 C CA . ALA A 1 93 ? 11.125 -4.199 -10.555 1 89.56 93 ALA A CA 1
ATOM 729 C C . ALA A 1 93 ? 9.695 -3.914 -11 1 89.56 93 ALA A C 1
ATOM 731 O O . ALA A 1 93 ? 9.258 -4.391 -12.047 1 89.56 93 ALA A O 1
ATOM 732 N N . GLY A 1 94 ? 8.961 -3.135 -10.094 1 89.88 94 GLY A N 1
ATOM 733 C CA . GLY A 1 94 ? 7.641 -2.723 -10.539 1 89.88 94 GLY A CA 1
ATOM 734 C C . GLY A 1 94 ? 6.547 -3.072 -9.547 1 89.88 94 GLY A C 1
ATOM 735 O O . GLY A 1 94 ? 5.359 -2.934 -9.844 1 89.88 94 GLY A O 1
ATOM 736 N N . ALA A 1 95 ? 6.898 -3.57 -8.391 1 92.19 95 ALA A N 1
ATOM 737 C CA . ALA A 1 95 ? 5.879 -3.781 -7.371 1 92.19 95 ALA A CA 1
ATOM 738 C C . ALA A 1 95 ? 5.211 -2.467 -6.98 1 92.19 95 ALA A C 1
ATOM 740 O O . ALA A 1 95 ? 5.859 -1.417 -6.961 1 92.19 95 ALA A O 1
ATOM 741 N N . ASP A 1 96 ? 3.943 -2.578 -6.672 1 90.69 96 ASP A N 1
ATOM 742 C CA . ASP A 1 96 ? 3.178 -1.373 -6.375 1 90.69 96 ASP A CA 1
ATOM 743 C C . ASP A 1 96 ? 3.152 -1.095 -4.871 1 90.69 96 ASP A C 1
ATOM 745 O O . ASP A 1 96 ? 2.994 0.053 -4.453 1 90.69 96 ASP A O 1
ATOM 749 N N . SER A 1 97 ? 3.246 -2.158 -4.094 1 90.06 97 SER A N 1
ATOM 750 C CA . SER A 1 97 ? 3.098 -2.051 -2.646 1 90.06 97 SER A CA 1
ATOM 751 C C . SER A 1 97 ? 3.875 -3.15 -1.931 1 90.06 97 SER A C 1
ATOM 753 O O . SER A 1 97 ? 4.379 -4.078 -2.566 1 90.06 97 SER A O 1
ATOM 755 N N . LEU A 1 98 ? 3.984 -2.938 -0.696 1 86.12 98 LEU A N 1
ATOM 756 C CA . LEU A 1 98 ? 4.656 -3.926 0.141 1 86.12 98 LEU A CA 1
ATOM 757 C C . LEU A 1 98 ? 3.904 -4.129 1.451 1 86.12 98 LEU A C 1
ATOM 759 O O . LEU A 1 98 ? 3.166 -3.248 1.893 1 86.12 98 LEU A O 1
ATOM 763 N N . THR A 1 99 ? 3.992 -5.293 1.934 1 81.62 99 THR A N 1
ATOM 764 C CA . THR A 1 99 ? 3.439 -5.621 3.242 1 81.62 99 THR A CA 1
ATOM 765 C C . THR A 1 99 ? 4.371 -6.562 4.004 1 81.62 99 THR A C 1
ATOM 767 O O . THR A 1 99 ? 5.141 -7.309 3.395 1 81.62 99 THR A O 1
ATOM 770 N N . HIS A 1 100 ? 4.406 -6.32 5.238 1 76.06 100 HIS A N 1
ATOM 771 C CA . HIS A 1 100 ? 5.281 -7.16 6.047 1 76.06 100 HIS A CA 1
ATOM 772 C C . HIS A 1 100 ? 4.578 -8.445 6.473 1 76.06 100 HIS A C 1
ATOM 774 O O . HIS A 1 100 ? 3.359 -8.453 6.66 1 76.06 100 HIS A O 1
ATOM 780 N N . CYS A 1 101 ? 5.301 -9.508 6.273 1 62.88 101 CYS A N 1
ATOM 781 C CA . CYS A 1 101 ? 4.75 -10.773 6.742 1 62.88 101 CYS A CA 1
ATOM 782 C C . CYS A 1 101 ? 4.344 -10.68 8.211 1 62.88 101 CYS A C 1
ATOM 784 O O . CYS A 1 101 ? 5.16 -10.328 9.062 1 62.88 101 CYS A O 1
ATOM 786 N N . PRO A 1 102 ? 2.914 -10.688 8.484 1 52.47 102 PRO A N 1
ATOM 787 C CA . PRO A 1 102 ? 2.555 -10.695 9.898 1 52.47 102 PRO A CA 1
ATOM 788 C C . PRO A 1 102 ? 2.912 -12.008 10.594 1 52.47 102 PRO A C 1
ATOM 790 O O . PRO A 1 102 ? 2.992 -13.047 9.945 1 52.47 102 PRO A O 1
ATOM 793 N N . GLY A 1 103 ? 3.59 -12.227 11.539 1 47.81 103 GLY A N 1
ATOM 794 C CA . GLY A 1 103 ? 3.012 -13.352 12.242 1 47.81 103 GLY A CA 1
ATOM 795 C C . GLY A 1 103 ? 1.533 -13.547 11.961 1 47.81 103 GLY A C 1
ATOM 796 O O . GLY A 1 103 ? 1.108 -13.508 10.805 1 47.81 103 GLY A O 1
ATOM 797 N N . ALA A 1 104 ? 0.511 -13.289 13.031 1 47.19 104 ALA A N 1
ATOM 798 C CA . ALA A 1 104 ? -0.937 -13.398 13.188 1 47.19 104 ALA A CA 1
ATOM 799 C C . ALA A 1 104 ? -1.665 -12.453 12.242 1 47.19 104 ALA A C 1
ATOM 801 O O . ALA A 1 104 ? -2.895 -12.352 12.273 1 47.19 104 ALA A O 1
ATOM 802 N N . ASP A 1 105 ? -1.245 -12.07 10.867 1 68.38 105 ASP A N 1
ATOM 803 C CA . ASP A 1 105 ? -1.282 -10.773 10.203 1 68.38 105 ASP A CA 1
ATOM 804 C C . ASP A 1 105 ? -1.943 -10.883 8.828 1 68.38 105 ASP A C 1
ATOM 806 O O . ASP A 1 105 ? -1.926 -9.93 8.047 1 68.38 105 ASP A O 1
ATOM 810 N N . ALA A 1 106 ? -2.768 -11.812 8.766 1 77.44 106 ALA A N 1
ATOM 811 C CA . ALA A 1 106 ? -3.514 -11.992 7.52 1 77.44 106 ALA A CA 1
ATOM 812 C C . ALA A 1 106 ? -4.457 -10.812 7.273 1 77.44 106 ALA A C 1
ATOM 814 O O . ALA A 1 106 ? -4.668 -10.406 6.129 1 77.44 106 ALA A O 1
ATOM 815 N N . THR A 1 107 ? -4.992 -10.367 8.375 1 80.75 107 THR A N 1
ATOM 816 C CA . THR A 1 107 ? -5.914 -9.242 8.289 1 80.75 107 THR A CA 1
ATOM 817 C C . THR A 1 107 ? -5.23 -8.023 7.672 1 80.75 107 THR A C 1
ATOM 819 O O . THR A 1 107 ? -5.801 -7.355 6.809 1 80.75 107 THR A O 1
ATOM 822 N N . LEU A 1 108 ? -4.09 -7.828 8.047 1 81.38 108 LEU A N 1
ATOM 823 C CA . LEU A 1 108 ? -3.377 -6.66 7.539 1 81.38 108 LEU A CA 1
ATOM 824 C C . LEU A 1 108 ? -2.975 -6.867 6.082 1 81.38 108 LEU A C 1
ATOM 826 O O . LEU A 1 108 ? -2.979 -5.918 5.297 1 81.38 108 LEU A O 1
ATOM 830 N N . VAL A 1 109 ? -2.662 -8.055 5.781 1 84.06 109 VAL A N 1
ATOM 831 C CA . VAL A 1 109 ? -2.342 -8.359 4.391 1 84.06 109 VAL A CA 1
ATOM 832 C C . VAL A 1 109 ? -3.582 -8.172 3.52 1 84.06 109 VAL A C 1
ATOM 834 O O . VAL A 1 109 ? -3.518 -7.559 2.455 1 84.06 109 VAL A O 1
ATOM 837 N N . ALA A 1 110 ? -4.668 -8.695 4.027 1 85.38 110 ALA A N 1
ATOM 838 C CA . ALA A 1 110 ? -5.926 -8.539 3.299 1 85.38 110 ALA A CA 1
ATOM 839 C C . ALA A 1 110 ? -6.27 -7.062 3.121 1 85.38 110 ALA A C 1
ATOM 841 O O . ALA A 1 110 ? -6.707 -6.645 2.045 1 85.38 110 ALA A O 1
ATOM 842 N N . ALA A 1 111 ? -6.051 -6.336 4.168 1 84.25 111 ALA A N 1
ATOM 843 C CA . ALA A 1 111 ? -6.332 -4.902 4.117 1 84.25 111 ALA A CA 1
ATOM 844 C C . ALA A 1 111 ? -5.469 -4.211 3.066 1 84.25 111 ALA A C 1
ATOM 846 O O . ALA A 1 111 ? -5.941 -3.328 2.346 1 84.25 111 ALA A O 1
ATOM 847 N N . SER A 1 112 ? -4.211 -4.605 3.014 1 87.5 112 SER A N 1
ATOM 848 C CA . SER A 1 112 ? -3.314 -4.039 2.012 1 87.5 112 SER A CA 1
ATOM 849 C C . SER A 1 112 ? -3.785 -4.371 0.6 1 87.5 112 SER A C 1
ATOM 851 O O . SER A 1 112 ? -3.74 -3.518 -0.29 1 87.5 112 SER A O 1
ATOM 853 N N . ILE A 1 113 ? -4.262 -5.516 0.394 1 88.5 113 ILE A N 1
ATOM 854 C CA . ILE A 1 113 ? -4.746 -5.953 -0.91 1 88.5 113 ILE A CA 1
ATOM 855 C C . ILE A 1 113 ? -6 -5.164 -1.284 1 88.5 113 ILE A C 1
ATOM 857 O O . ILE A 1 113 ? -6.121 -4.676 -2.41 1 88.5 113 ILE A O 1
ATOM 861 N N . ILE A 1 114 ? -6.863 -5.031 -0.356 1 86.25 114 ILE A N 1
ATOM 862 C CA . ILE A 1 114 ? -8.109 -4.312 -0.587 1 86.25 114 ILE A CA 1
ATOM 863 C C . ILE A 1 114 ? -7.82 -2.844 -0.878 1 86.25 114 ILE A C 1
ATOM 865 O O . ILE A 1 114 ? -8.414 -2.252 -1.784 1 86.25 114 ILE A O 1
ATOM 869 N N . GLY A 1 115 ? -6.91 -2.301 -0.062 1 86.38 115 GLY A N 1
ATOM 870 C CA . GLY A 1 115 ? -6.508 -0.928 -0.32 1 86.38 115 GLY A CA 1
ATOM 871 C C . GLY A 1 115 ? -5.969 -0.718 -1.724 1 86.38 115 GLY A C 1
ATOM 872 O O . GLY A 1 115 ? -6.312 0.266 -2.383 1 86.38 115 GLY A O 1
ATOM 873 N N . LEU A 1 116 ? -5.168 -1.62 -2.146 1 90.75 116 LEU A N 1
ATOM 874 C CA . LEU A 1 116 ? -4.621 -1.547 -3.496 1 90.75 116 LEU A CA 1
ATOM 875 C C . LEU A 1 116 ? -5.73 -1.642 -4.539 1 90.75 116 LEU A C 1
ATOM 877 O O . LEU A 1 116 ? -5.734 -0.886 -5.516 1 90.75 116 LEU A O 1
ATOM 881 N N . GLY A 1 117 ? -6.641 -2.543 -4.332 1 90.31 117 GLY A N 1
ATOM 882 C CA . GLY A 1 117 ? -7.762 -2.678 -5.246 1 90.31 117 GLY A CA 1
ATOM 883 C C . GLY A 1 117 ? -8.602 -1.418 -5.355 1 90.31 117 GLY A C 1
ATOM 884 O O . GLY A 1 117 ? -9.078 -1.074 -6.438 1 90.31 117 GLY A O 1
ATOM 885 N N . ARG A 1 118 ? -8.766 -0.752 -4.266 1 86.19 118 ARG A N 1
ATOM 886 C CA . ARG A 1 118 ? -9.516 0.499 -4.262 1 86.19 118 ARG A CA 1
ATOM 887 C C . ARG A 1 118 ? -8.781 1.581 -5.047 1 86.19 118 ARG A C 1
ATOM 889 O O . ARG A 1 118 ? -9.398 2.314 -5.824 1 86.19 118 ARG A O 1
ATOM 896 N N . LEU A 1 119 ? -7.531 1.622 -4.797 1 87.75 119 LEU A N 1
ATOM 897 C CA . LEU A 1 119 ? -6.719 2.615 -5.488 1 87.75 119 LEU A CA 1
ATOM 898 C C . LEU A 1 119 ? -6.73 2.379 -6.996 1 87.75 119 LEU A C 1
ATOM 900 O O . LEU A 1 119 ? -6.699 3.33 -7.777 1 87.75 119 LEU A O 1
ATOM 904 N N . MET A 1 120 ? -6.781 1.129 -7.316 1 89.94 120 MET A N 1
ATOM 905 C CA . MET A 1 120 ? -6.785 0.754 -8.727 1 89.94 120 MET A CA 1
ATOM 906 C C . MET A 1 120 ? -8.164 0.943 -9.336 1 89.94 120 MET A C 1
ATOM 908 O O . MET A 1 120 ? -8.328 0.843 -10.555 1 89.94 120 MET A O 1
ATOM 912 N N . GLY A 1 121 ? -9.164 1.134 -8.453 1 87.38 121 GLY A N 1
ATOM 913 C CA . GLY A 1 121 ? -10.523 1.349 -8.93 1 87.38 121 GLY A CA 1
ATOM 914 C C . GLY A 1 121 ? -11.266 0.057 -9.219 1 87.38 121 GLY A C 1
ATOM 915 O O . GLY A 1 121 ? -12.312 0.07 -9.867 1 87.38 121 GLY A O 1
ATOM 916 N N . VAL A 1 122 ? -10.719 -1.044 -8.82 1 89 122 VAL A N 1
ATOM 917 C CA . VAL A 1 122 ? -11.352 -2.32 -9.148 1 89 122 VAL A CA 1
ATOM 918 C C . VAL A 1 122 ? -12.164 -2.814 -7.961 1 89 122 VAL A C 1
ATOM 920 O O . VAL A 1 122 ? -12.867 -3.824 -8.062 1 89 122 VAL A O 1
ATOM 923 N N . LEU A 1 123 ? -11.977 -2.176 -6.801 1 85.69 123 LEU A N 1
ATOM 924 C CA . LEU A 1 123 ? -12.828 -2.381 -5.637 1 85.69 123 LEU A CA 1
ATOM 925 C C . LEU A 1 123 ? -13.492 -1.076 -5.215 1 85.69 123 LEU A C 1
ATOM 927 O O . LEU A 1 123 ? -12.922 0.002 -5.383 1 85.69 123 LEU A O 1
ATOM 931 N N . PRO A 1 124 ? -14.703 -1.081 -4.832 1 77.75 124 PRO A N 1
ATOM 932 C CA . PRO A 1 124 ? -15.391 0.143 -4.414 1 77.75 124 PRO A CA 1
ATOM 933 C C . PRO A 1 124 ? -14.719 0.82 -3.223 1 77.75 124 PRO A C 1
ATOM 935 O O . PRO A 1 124 ? -14.102 0.146 -2.393 1 77.75 124 PRO A O 1
ATOM 938 N N . GLN A 1 125 ? -14.836 2.311 -3.559 1 68.69 125 GLN A N 1
ATOM 939 C CA . GLN A 1 125 ? -14.344 3.131 -2.455 1 68.69 125 GLN A CA 1
ATOM 940 C C . GLN A 1 125 ? -15.32 3.113 -1.281 1 68.69 125 GLN A C 1
ATOM 942 O O . GLN A 1 125 ? -16.531 2.967 -1.472 1 68.69 125 GLN A O 1
ATOM 947 N N . GLY A 1 126 ? -14.992 2.867 -0.167 1 56 126 GLY A N 1
ATOM 948 C CA . GLY A 1 126 ? -15.914 2.932 0.957 1 56 126 GLY A CA 1
ATOM 949 C C . GLY A 1 126 ? -15.664 1.854 1.994 1 56 126 GLY A C 1
ATOM 950 O O . GLY A 1 126 ? -14.797 0.996 1.812 1 56 126 GLY A O 1
ATOM 951 N N . ARG A 1 127 ? -16.656 1.884 3.045 1 51.31 127 ARG A N 1
ATOM 952 C CA . ARG A 1 127 ? -16.797 1.289 4.371 1 51.31 127 ARG A CA 1
ATOM 953 C C . ARG A 1 127 ? -17.281 -0.156 4.27 1 51.31 127 ARG A C 1
ATOM 955 O O . ARG A 1 127 ? -18 -0.514 3.334 1 51.31 127 ARG A O 1
ATOM 962 N N . GLY A 1 128 ? -16.562 -1.091 4.512 1 49.59 128 GLY A N 1
ATOM 963 C CA . GLY A 1 128 ? -17.203 -2.367 4.781 1 49.59 128 GLY A CA 1
ATOM 964 C C . GLY A 1 128 ? -16.281 -3.555 4.562 1 49.59 128 GLY A C 1
ATOM 965 O O . GLY A 1 128 ? -16.531 -4.641 5.094 1 49.59 128 GLY A O 1
ATOM 966 N N . VAL A 1 129 ? -15.492 -3.289 3.488 1 50.44 129 VAL A N 1
ATOM 967 C CA . VAL A 1 129 ? -14.844 -4.562 3.188 1 50.44 129 VAL A CA 1
ATOM 968 C C . VAL A 1 129 ? -13.938 -4.969 4.352 1 50.44 129 VAL A C 1
ATOM 970 O O . VAL A 1 129 ? -13.703 -6.16 4.57 1 50.44 129 VAL A O 1
ATOM 973 N N . TYR A 1 130 ? -13.469 -3.848 5.062 1 55.62 130 TYR A N 1
ATOM 974 C CA . TYR A 1 130 ? -12.609 -4.227 6.18 1 55.62 130 TYR A CA 1
ATOM 975 C C . TYR A 1 130 ? -13.438 -4.738 7.352 1 55.62 130 TYR A C 1
ATOM 977 O O . TYR A 1 130 ? -12.891 -5.117 8.391 1 55.62 130 TYR A O 1
ATOM 985 N N . GLN A 1 131 ? -14.695 -4.355 7.27 1 47.19 131 GLN A N 1
ATOM 986 C CA . GLN A 1 131 ? -15.555 -4.898 8.32 1 47.19 131 GLN A CA 1
ATOM 987 C C . GLN A 1 131 ? -15.359 -6.402 8.469 1 47.19 131 GLN A C 1
ATOM 989 O O . GLN A 1 131 ? -16.125 -7.191 7.898 1 47.19 131 GLN A O 1
ATOM 994 N N . THR A 1 132 ? -14.117 -6.695 8.164 1 40.09 132 THR A N 1
ATOM 995 C CA . THR A 1 132 ? -14.07 -8.086 8.602 1 40.09 132 THR A CA 1
ATOM 996 C C . THR A 1 132 ? -14.789 -8.266 9.93 1 40.09 132 THR A C 1
ATOM 998 O O . THR A 1 132 ? -15.062 -7.285 10.633 1 40.09 132 THR A O 1
ATOM 1001 N N . GLY A 1 133 ? -14.789 -9.68 10.453 1 34.03 133 GLY A N 1
ATOM 1002 C CA . GLY A 1 133 ? -15.352 -10.281 11.648 1 34.03 133 GLY A CA 1
ATOM 1003 C C . GLY A 1 133 ? -14.898 -9.602 12.93 1 34.03 133 GLY A C 1
ATOM 1004 O O . GLY A 1 133 ? -13.727 -9.688 13.297 1 34.03 133 GLY A O 1
ATOM 1005 N N . SER A 1 134 ? -14.984 -8.641 13.516 1 30.42 134 SER A N 1
ATOM 1006 C CA . SER A 1 134 ? -15.422 -8.789 14.906 1 30.42 134 SER A CA 1
ATOM 1007 C C . SER A 1 134 ? -16.359 -9.984 15.062 1 30.42 134 SER A C 1
ATOM 1009 O O . SER A 1 134 ? -16.5 -10.516 16.156 1 30.42 134 SER A O 1
ATOM 1011 N N . GLY A 1 135 ? -17.344 -10.719 15.172 1 28.69 135 GLY A N 1
ATOM 1012 C CA . GLY A 1 135 ? -17.047 -11.469 16.375 1 28.69 135 GLY A CA 1
ATOM 1013 C C . GLY A 1 135 ? -15.719 -12.195 16.328 1 28.69 135 GLY A C 1
ATOM 1014 O O . GLY A 1 135 ? -15.602 -13.234 15.68 1 28.69 135 GLY A O 1
ATOM 1015 N N . CYS A 1 136 ? -14.664 -11.867 15.781 1 25.81 136 CYS A N 1
ATOM 1016 C CA . CYS A 1 136 ? -13.766 -12.688 16.578 1 25.81 136 CYS A CA 1
ATOM 1017 C C . CYS A 1 136 ? -13.992 -12.438 18.078 1 25.81 136 CYS A C 1
ATOM 1019 O O . CYS A 1 136 ? -13.898 -11.305 18.531 1 25.81 136 CYS A O 1
ATOM 1021 N N . GLY A 1 137 ? -14.703 -13.109 18.656 1 25.3 137 GLY A N 1
ATOM 1022 C CA . GLY A 1 137 ? -14.641 -13.648 20.016 1 25.3 137 GLY A CA 1
ATOM 1023 C C . GLY A 1 137 ? -13.227 -13.781 20.531 1 25.3 137 GLY A C 1
ATOM 1024 O O . GLY A 1 137 ? -12.477 -14.656 20.094 1 25.3 137 GLY A O 1
ATOM 1025 N N . VAL A 1 138 ? -12.297 -12.961 20.641 1 23.3 138 VAL A N 1
ATOM 1026 C CA . VAL A 1 138 ? -11.5 -13.18 21.844 1 23.3 138 VAL A CA 1
ATOM 1027 C C . VAL A 1 138 ? -12.352 -13.828 22.922 1 23.3 138 VAL A C 1
ATOM 1029 O O . VAL A 1 138 ? -13.367 -13.266 23.344 1 23.3 138 VAL A O 1
ATOM 1032 N N . ARG A 1 139 ? -12.531 -15.078 22.891 1 20.09 139 ARG A N 1
ATOM 1033 C CA . ARG A 1 139 ? -12.93 -15.727 24.141 1 20.09 139 ARG A CA 1
ATOM 1034 C C . ARG A 1 139 ? -12.242 -15.07 25.344 1 20.09 139 ARG A C 1
ATOM 1036 O O . ARG A 1 139 ? -11.023 -14.875 25.328 1 20.09 139 ARG A O 1
ATOM 1043 N N . PRO A 1 140 ? -12.984 -14.656 26.344 1 19.91 140 PRO A N 1
ATOM 1044 C CA . PRO A 1 140 ? -12.266 -14.57 27.625 1 19.91 140 PRO A CA 1
ATOM 1045 C C . PRO A 1 140 ? -11.352 -15.766 27.859 1 19.91 140 PRO A C 1
ATOM 1047 O O . PRO A 1 140 ? -11.625 -16.859 27.375 1 19.91 140 PRO A O 1
ATOM 1050 N N . MET B 1 1 ? 1.874 17.562 -6.75 1 80.81 1 MET B N 1
ATOM 1051 C CA . MET B 1 1 ? 1.729 16.562 -5.695 1 80.81 1 MET B CA 1
ATOM 1052 C C . MET B 1 1 ? 2.717 16.828 -4.562 1 80.81 1 MET B C 1
ATOM 1054 O O . MET B 1 1 ? 3.855 17.219 -4.805 1 80.81 1 MET B O 1
ATOM 1058 N N . GLN B 1 2 ? 2.18 16.906 -3.371 1 84.88 2 GLN B N 1
ATOM 1059 C CA . GLN B 1 2 ? 3.07 16.969 -2.217 1 84.88 2 GLN B CA 1
ATOM 1060 C C . GLN B 1 2 ? 2.721 15.906 -1.187 1 84.88 2 GLN B C 1
ATOM 1062 O O . GLN B 1 2 ? 1.63 15.328 -1.228 1 84.88 2 GLN B O 1
ATOM 1067 N N . VAL B 1 3 ? 3.787 15.719 -0.464 1 85.38 3 VAL B N 1
ATOM 1068 C CA . VAL B 1 3 ? 3.574 14.812 0.659 1 85.38 3 VAL B CA 1
ATOM 1069 C C . VAL B 1 3 ? 3.445 15.617 1.953 1 85.38 3 VAL B C 1
ATOM 1071 O O . VAL B 1 3 ? 4.266 16.5 2.23 1 85.38 3 VAL B O 1
ATOM 1074 N N . ILE B 1 4 ? 2.412 15.328 2.656 1 79.75 4 ILE B N 1
ATOM 1075 C CA . ILE B 1 4 ? 2.168 15.977 3.941 1 79.75 4 ILE B CA 1
ATOM 1076 C C . ILE B 1 4 ? 2.398 14.977 5.074 1 79.75 4 ILE B C 1
ATOM 1078 O O . ILE B 1 4 ? 1.736 13.945 5.141 1 79.75 4 ILE B O 1
ATOM 1082 N N . LEU B 1 5 ? 3.377 15.297 5.914 1 75 5 LEU B N 1
ATOM 1083 C CA . LEU B 1 5 ? 3.762 14.383 6.988 1 75 5 LEU B CA 1
ATOM 1084 C C . LEU B 1 5 ? 3.199 14.852 8.328 1 75 5 LEU B C 1
ATOM 1086 O O . LEU B 1 5 ? 3.361 16.016 8.703 1 75 5 LEU B O 1
ATOM 1090 N N . SER B 1 6 ? 2.244 13.992 8.844 1 71.31 6 SER B N 1
ATOM 1091 C CA . SER B 1 6 ? 1.82 14.281 10.219 1 71.31 6 SER B CA 1
ATOM 1092 C C . SER B 1 6 ? 2.682 13.531 11.227 1 71.31 6 SER B C 1
ATOM 1094 O O . SER B 1 6 ? 2.361 12.398 11.609 1 71.31 6 SER B O 1
ATOM 1096 N N . LEU B 1 7 ? 4.098 13.875 11.289 1 59 7 LEU B N 1
ATOM 1097 C CA . LEU B 1 7 ? 4.941 13.148 12.234 1 59 7 LEU B CA 1
ATOM 1098 C C . LEU B 1 7 ? 5.223 14 13.477 1 59 7 LEU B C 1
ATOM 1100 O O . LEU B 1 7 ? 5.305 15.227 13.391 1 59 7 LEU B O 1
ATOM 1104 N N . ASP B 1 8 ? 4.543 13.602 14.672 1 54.84 8 ASP B N 1
ATOM 1105 C CA . ASP B 1 8 ? 4.887 14.312 15.898 1 54.84 8 ASP B CA 1
ATOM 1106 C C . ASP B 1 8 ? 6.375 14.188 16.203 1 54.84 8 ASP B C 1
ATOM 1108 O O . ASP B 1 8 ? 6.82 14.547 17.297 1 54.84 8 ASP B O 1
ATOM 1112 N N . GLY B 1 9 ? 7.379 13.797 15.227 1 48.25 9 GLY B N 1
ATOM 1113 C CA . GLY B 1 9 ? 8.719 13.688 15.789 1 48.25 9 GLY B CA 1
ATOM 1114 C C . GLY B 1 9 ? 9.633 12.789 14.984 1 48.25 9 GLY B C 1
ATOM 1115 O O . GLY B 1 9 ? 9.164 12.031 14.125 1 48.25 9 GLY B O 1
ATOM 1116 N N . GLY B 1 10 ? 10.984 12.93 14.891 1 52.12 10 GLY B N 1
ATOM 1117 C CA . GLY B 1 10 ? 12.328 12.508 14.539 1 52.12 10 GLY B CA 1
ATOM 1118 C C . GLY B 1 10 ? 12.398 11.781 13.203 1 52.12 10 GLY B C 1
ATOM 1119 O O . GLY B 1 10 ? 13.375 11.93 12.461 1 52.12 10 GLY B O 1
ATOM 1120 N N . PHE B 1 11 ? 11.578 10.859 13.031 1 56.38 11 PHE B N 1
ATOM 1121 C CA . PHE B 1 11 ? 11.703 10.078 11.812 1 56.38 11 PHE B CA 1
ATOM 1122 C C . PHE B 1 11 ? 11.578 10.969 10.578 1 56.38 11 PHE B C 1
ATOM 1124 O O . PHE B 1 11 ? 12.078 10.625 9.508 1 56.38 11 PHE B O 1
ATOM 1131 N N . ASP B 1 12 ? 11.406 12.273 10.914 1 65.31 12 ASP B N 1
ATOM 1132 C CA . ASP B 1 12 ? 10.93 13.156 9.859 1 65.31 12 ASP B CA 1
ATOM 1133 C C . ASP B 1 12 ? 12.078 13.68 9.008 1 65.31 12 ASP B C 1
ATOM 1135 O O . ASP B 1 12 ? 11.961 13.789 7.785 1 65.31 12 ASP B O 1
ATOM 1139 N N . ASP B 1 13 ? 13.266 13.516 9.656 1 75.94 13 ASP B N 1
ATOM 1140 C CA . ASP B 1 13 ? 14.297 14.156 8.844 1 75.94 13 ASP B CA 1
ATOM 1141 C C . ASP B 1 13 ? 14.797 13.219 7.742 1 75.94 13 ASP B C 1
ATOM 1143 O O . ASP B 1 13 ? 14.992 13.641 6.602 1 75.94 13 ASP B O 1
ATOM 1147 N N . GLU B 1 14 ? 14.961 12.008 8.156 1 78.94 14 GLU B N 1
ATOM 1148 C CA . GLU B 1 14 ? 15.445 11.055 7.168 1 78.94 14 GLU B CA 1
ATOM 1149 C C . GLU B 1 14 ? 14.398 10.805 6.082 1 78.94 14 GLU B C 1
ATOM 1151 O O . GLU B 1 14 ? 14.734 10.734 4.895 1 78.94 14 GLU B O 1
ATOM 1156 N N . LEU B 1 15 ? 13.258 10.727 6.457 1 83.31 15 LEU B N 1
ATOM 1157 C CA . LEU B 1 15 ? 12.188 10.508 5.492 1 83.31 15 LEU B CA 1
ATOM 1158 C C . LE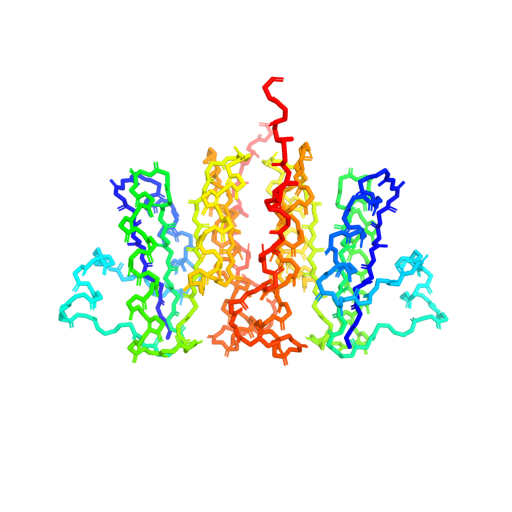U B 1 15 ? 12.039 11.703 4.562 1 83.31 15 LEU B C 1
ATOM 1160 O O . LEU B 1 15 ? 11.914 11.539 3.346 1 83.31 15 LEU B O 1
ATOM 1164 N N . ARG B 1 16 ? 12.102 12.82 5.164 1 83.75 16 ARG B N 1
ATOM 1165 C CA . ARG B 1 16 ? 12.016 14.039 4.367 1 83.75 16 ARG B CA 1
ATOM 1166 C C . ARG B 1 16 ? 13.148 14.102 3.34 1 83.75 16 ARG B C 1
ATOM 1168 O O . ARG B 1 16 ? 12.914 14.445 2.18 1 83.75 16 ARG B O 1
ATOM 1175 N N . HIS B 1 17 ? 14.266 13.75 3.846 1 84.12 17 HIS B N 1
ATOM 1176 C CA . HIS B 1 17 ? 15.438 13.781 2.975 1 84.12 17 HIS B CA 1
ATOM 1177 C C . HIS B 1 17 ? 15.281 12.797 1.815 1 84.12 17 HIS B C 1
ATOM 1179 O O . HIS B 1 17 ? 15.555 13.148 0.665 1 84.12 17 HIS B O 1
ATOM 1185 N N . LEU B 1 18 ? 14.797 11.656 2.078 1 82.75 18 LEU B N 1
ATOM 1186 C CA . LEU B 1 18 ? 14.633 10.625 1.062 1 82.75 18 LEU B CA 1
ATOM 1187 C C . LEU B 1 18 ? 13.609 11.055 0.015 1 82.75 18 LEU B C 1
ATOM 1189 O O . LEU B 1 18 ? 13.836 10.883 -1.186 1 82.75 18 LEU B O 1
ATOM 1193 N N . LEU B 1 19 ? 12.547 11.625 0.425 1 86.81 19 LEU B N 1
ATOM 1194 C CA . LEU B 1 19 ? 11.492 12.062 -0.485 1 86.81 19 LEU B CA 1
ATOM 1195 C C . LEU B 1 19 ? 11.961 13.227 -1.346 1 86.81 19 LEU B C 1
ATOM 1197 O O . LEU B 1 19 ? 11.734 13.242 -2.559 1 86.81 19 LEU B O 1
ATOM 1201 N N . ARG B 1 20 ? 12.633 14.109 -0.733 1 85.75 20 ARG B N 1
ATOM 1202 C CA . ARG B 1 20 ? 13.125 15.273 -1.467 1 85.75 20 ARG B CA 1
ATOM 1203 C C . ARG B 1 20 ? 14.164 14.867 -2.506 1 85.75 20 ARG B C 1
ATOM 1205 O O . ARG B 1 20 ? 14.188 15.414 -3.611 1 85.75 20 ARG B O 1
ATOM 1212 N N . ARG B 1 21 ? 14.961 13.961 -2.121 1 82.94 21 ARG B N 1
ATOM 1213 C CA . ARG B 1 21 ? 15.961 13.453 -3.051 1 82.94 21 ARG B CA 1
ATOM 1214 C C . ARG B 1 21 ? 15.305 12.797 -4.262 1 82.94 21 ARG B C 1
ATOM 1216 O O . ARG B 1 21 ? 15.875 12.789 -5.355 1 82.94 21 ARG B O 1
ATOM 1223 N N . GLY B 1 22 ? 14.156 12.289 -4.047 1 78.5 22 GLY B N 1
ATOM 1224 C CA . GLY B 1 22 ? 13.398 11.68 -5.129 1 78.5 22 GLY B CA 1
ATOM 1225 C C . GLY B 1 22 ? 12.586 12.688 -5.926 1 78.5 22 GLY B C 1
ATOM 1226 O O . GLY B 1 22 ? 11.844 12.312 -6.836 1 78.5 22 GLY B O 1
ATOM 1227 N N . GLY B 1 23 ? 12.688 13.961 -5.523 1 84.25 23 GLY B N 1
ATOM 1228 C CA . GLY B 1 23 ? 12.008 15.023 -6.242 1 84.25 23 GLY B CA 1
ATOM 1229 C C . GLY B 1 23 ? 10.594 15.266 -5.75 1 84.25 23 GLY 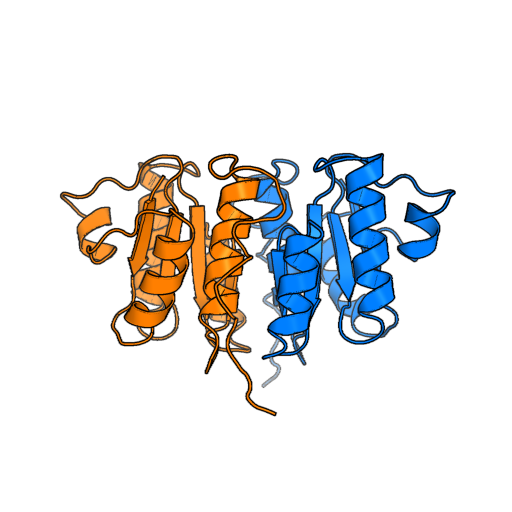B C 1
ATOM 1230 O O . GLY B 1 23 ? 9.773 15.852 -6.465 1 84.25 23 GLY B O 1
ATOM 1231 N N . ILE B 1 24 ? 10.352 14.789 -4.613 1 87.44 24 ILE B N 1
ATOM 1232 C CA . ILE B 1 24 ? 9.008 14.93 -4.07 1 87.44 24 ILE B CA 1
ATOM 1233 C C . ILE B 1 24 ? 8.969 16.078 -3.068 1 87.44 24 ILE B C 1
ATOM 1235 O O . ILE B 1 24 ? 9.805 16.141 -2.162 1 87.44 24 ILE B O 1
ATOM 1239 N N . ARG B 1 25 ? 8.047 16.922 -3.223 1 89 25 ARG B N 1
ATOM 1240 C CA . ARG B 1 25 ? 7.871 18.031 -2.287 1 89 25 ARG B CA 1
ATOM 1241 C C . ARG B 1 25 ? 7.234 17.562 -0.988 1 89 25 ARG B C 1
ATOM 1243 O O . ARG B 1 25 ? 6.254 16.812 -1.009 1 89 25 ARG B O 1
ATOM 1250 N N . VAL B 1 26 ? 7.867 17.984 0.103 1 87.62 26 VAL B N 1
ATOM 1251 C CA . VAL B 1 26 ? 7.328 17.641 1.415 1 87.62 26 VAL B CA 1
ATOM 1252 C C . VAL B 1 26 ? 6.855 18.906 2.125 1 87.62 26 VAL B C 1
ATOM 1254 O O . VAL B 1 26 ? 7.613 19.875 2.264 1 87.62 26 VAL B O 1
ATOM 1257 N N . ALA B 1 27 ? 5.578 18.828 2.488 1 81.62 27 ALA B N 1
ATOM 1258 C CA . ALA B 1 27 ? 5.035 20 3.166 1 81.62 27 ALA B CA 1
ATOM 1259 C C . ALA B 1 27 ? 5.562 20.094 4.594 1 81.62 27 ALA B C 1
ATOM 1261 O O . ALA B 1 27 ? 5.73 19.078 5.273 1 81.62 27 ALA B O 1
ATOM 1262 N N . ASP B 1 28 ? 6.066 21.203 5.051 1 64.5 28 ASP B N 1
ATOM 1263 C CA . ASP B 1 28 ? 6.613 21.484 6.375 1 64.5 28 ASP B CA 1
ATOM 1264 C C . ASP B 1 28 ? 5.504 21.594 7.414 1 64.5 28 ASP B C 1
ATOM 1266 O O . ASP B 1 28 ? 5.773 21.812 8.594 1 64.5 28 ASP B O 1
ATOM 1270 N N . LYS B 1 29 ? 4.359 21.344 7 1 60.38 29 LYS B N 1
ATOM 1271 C CA . LYS B 1 29 ? 3.244 21.656 7.891 1 60.38 29 LYS B CA 1
ATOM 1272 C C . LYS B 1 29 ? 2.73 20.391 8.586 1 60.38 29 LYS B C 1
ATOM 1274 O O . LYS B 1 29 ? 2.799 19.297 8.023 1 60.38 29 LYS B O 1
ATOM 1279 N N . GLU B 1 30 ? 2.348 20.672 9.812 1 62 30 GLU B N 1
ATOM 1280 C CA . GLU B 1 30 ? 1.652 19.609 10.539 1 62 30 GLU B CA 1
ATOM 1281 C C . GLU B 1 30 ? 0.269 19.344 9.953 1 62 30 GLU B C 1
ATOM 1283 O O . GLU B 1 30 ? -0.399 20.281 9.484 1 62 30 GLU B O 1
ATOM 1288 N N . VAL B 1 31 ? -0.183 18.156 9.672 1 59.12 31 VAL B N 1
ATOM 1289 C CA . VAL B 1 31 ? -1.416 17.719 9.031 1 59.12 31 VAL B CA 1
ATOM 1290 C C . VAL B 1 31 ? -2.613 18.422 9.672 1 59.12 31 VAL B C 1
ATOM 1292 O O . VAL B 1 31 ? -3.508 18.906 8.969 1 59.12 31 VAL B O 1
ATOM 1295 N N . PRO B 1 32 ? -2.717 18.422 11.125 1 58.56 32 PRO B N 1
ATOM 1296 C CA . PRO B 1 32 ? -3.92 19.031 11.688 1 58.56 32 PRO B CA 1
ATOM 1297 C C . PRO B 1 32 ? -4.156 20.453 11.172 1 58.56 32 PRO B C 1
ATOM 1299 O O . PRO B 1 32 ? -5.301 20.828 10.898 1 58.56 32 PRO B O 1
ATOM 1302 N N . GLU B 1 33 ? -3.199 21.203 11.18 1 59.28 33 GLU B N 1
ATOM 1303 C CA . GLU B 1 33 ? -3.357 22.578 10.734 1 59.28 33 GLU B CA 1
ATOM 1304 C C . GLU B 1 33 ? -3.758 22.641 9.258 1 59.28 33 GLU B C 1
ATOM 1306 O O . GLU B 1 33 ? -4.473 23.547 8.844 1 59.28 33 GLU B O 1
ATOM 1311 N N . PHE B 1 34 ? -3.352 21.703 8.57 1 56.78 34 PHE B N 1
ATOM 1312 C CA . PHE B 1 34 ? -3.605 21.656 7.137 1 56.78 34 PHE B CA 1
ATOM 1313 C C . PHE B 1 34 ? -5.051 21.281 6.855 1 56.78 34 PHE B C 1
ATOM 1315 O O . PHE B 1 34 ? -5.648 21.75 5.887 1 56.78 34 PHE B O 1
ATOM 1322 N N . ILE B 1 35 ? -5.574 20.359 7.73 1 57.91 35 ILE B N 1
ATOM 1323 C CA . ILE B 1 35 ? -6.902 19.828 7.461 1 57.91 35 ILE B CA 1
ATOM 1324 C C . ILE B 1 35 ? -7.965 20.797 7.973 1 57.91 35 ILE B C 1
ATOM 1326 O O . ILE B 1 35 ? -9.031 20.938 7.367 1 57.91 35 ILE B O 1
ATOM 1330 N N . ASP B 1 36 ? -7.785 21.312 9.281 1 54.84 36 ASP B N 1
ATOM 1331 C CA . ASP B 1 36 ? -8.82 22.094 9.953 1 54.84 36 ASP B CA 1
ATOM 1332 C C . ASP B 1 36 ? -8.797 23.547 9.492 1 54.84 36 ASP B C 1
ATOM 1334 O O . ASP B 1 36 ? -9.703 24.312 9.828 1 54.84 36 ASP B O 1
ATOM 1338 N N . GLY B 1 37 ? -7.738 23.938 8.719 1 53.16 37 GLY B N 1
ATOM 1339 C CA . GLY B 1 37 ? -7.742 25.359 8.383 1 53.16 37 GLY B CA 1
ATOM 1340 C C . GLY B 1 37 ? -7.168 25.641 7.008 1 53.16 37 GLY B C 1
ATOM 1341 O O . GLY B 1 37 ? -7.582 25.047 6.02 1 53.16 37 GLY B O 1
ATOM 1342 N N . ARG B 1 38 ? -5.969 26.359 7.082 1 50.44 38 ARG B N 1
ATOM 1343 C CA . ARG B 1 38 ? -5.305 27.156 6.047 1 50.44 38 ARG B CA 1
ATOM 1344 C C . ARG B 1 38 ? -4.734 26.25 4.957 1 50.44 38 ARG B C 1
ATOM 1346 O O . ARG B 1 38 ? -4.445 26.703 3.852 1 50.44 38 ARG B O 1
ATOM 1353 N N . GLY B 1 39 ? -4.324 25.094 5.199 1 58.12 39 GLY B N 1
ATOM 1354 C CA . GLY B 1 39 ? -3.6 24.344 4.188 1 58.12 39 GLY B CA 1
ATOM 1355 C C . GLY B 1 39 ? -4.426 23.234 3.555 1 58.12 39 GLY B C 1
ATOM 1356 O O . GLY B 1 39 ? -5.312 22.672 4.199 1 58.12 39 GLY B O 1
ATOM 1357 N N . ALA B 1 40 ? -4.824 23.375 2.295 1 71.5 40 ALA B N 1
ATOM 1358 C CA . ALA B 1 40 ? -5.734 22.516 1.54 1 71.5 40 ALA B CA 1
ATOM 1359 C C . ALA B 1 40 ? -5.012 21.281 1.005 1 71.5 40 ALA B C 1
ATOM 1361 O O . ALA B 1 40 ? -3.918 21.391 0.442 1 71.5 40 ALA B O 1
ATOM 1362 N N . VAL B 1 41 ? -5.367 20.109 1.695 1 83.19 41 VAL B N 1
ATOM 1363 C CA . VAL B 1 41 ? -4.996 18.859 1.02 1 83.19 41 VAL B CA 1
ATOM 1364 C C . VAL B 1 41 ? -5.711 18.781 -0.329 1 83.19 41 VAL B C 1
ATOM 1366 O O . VAL B 1 41 ? -6.934 18.906 -0.4 1 83.19 41 VAL B O 1
ATOM 1369 N N . ASN B 1 42 ? -4.926 18.672 -1.329 1 87.25 42 ASN B N 1
ATOM 1370 C CA . ASN B 1 42 ? -5.484 18.656 -2.676 1 87.25 42 ASN B CA 1
ATOM 1371 C C . ASN B 1 42 ? -5.449 17.266 -3.285 1 87.25 42 ASN B C 1
ATOM 1373 O O . ASN B 1 42 ? -4.766 16.375 -2.771 1 87.25 42 ASN B O 1
ATOM 1377 N N . ARG B 1 43 ? -6.215 17.234 -4.367 1 90.81 43 ARG B N 1
ATOM 1378 C CA . ARG B 1 43 ? -6.137 16 -5.145 1 90.81 43 ARG B CA 1
ATOM 1379 C C . ARG B 1 43 ? -4.699 15.703 -5.559 1 90.81 43 ARG B C 1
ATOM 1381 O O . ARG B 1 43 ? -3.975 16.594 -5.992 1 90.81 43 ARG B O 1
ATOM 1388 N N . GLY B 1 44 ? -4.344 14.477 -5.328 1 92.62 44 GLY B N 1
ATOM 1389 C CA . GLY B 1 44 ? -2.998 14.0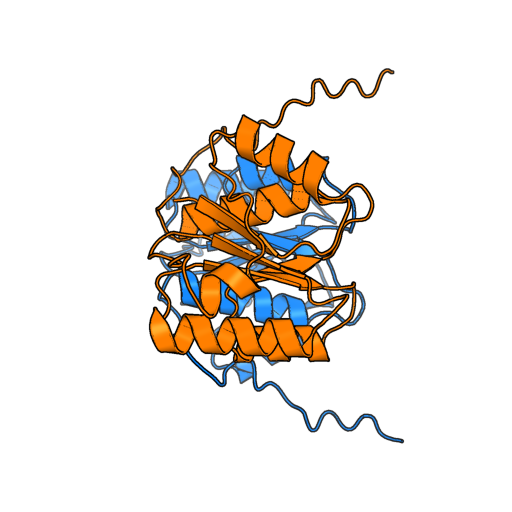78 -5.715 1 92.62 44 GLY B CA 1
ATOM 1390 C C . GLY B 1 44 ? -2 14.164 -4.574 1 92.62 44 GLY B C 1
ATOM 1391 O O . GLY B 1 44 ? -0.915 13.586 -4.645 1 92.62 44 GLY B O 1
ATOM 1392 N N . ASP B 1 45 ? -2.299 14.961 -3.525 1 91.75 45 ASP B N 1
ATOM 1393 C CA . ASP B 1 45 ? -1.43 15.008 -2.354 1 91.75 45 ASP B CA 1
ATOM 1394 C C . ASP B 1 45 ? -1.461 13.68 -1.598 1 91.75 45 ASP B C 1
ATOM 1396 O O . ASP B 1 45 ? -2.439 12.938 -1.68 1 91.75 45 ASP B O 1
ATOM 1400 N N . ILE B 1 46 ? -0.373 13.438 -0.982 1 92.38 46 ILE B N 1
ATOM 1401 C CA . ILE B 1 46 ? -0.317 12.25 -0.134 1 92.38 46 ILE B CA 1
ATOM 1402 C C . ILE B 1 46 ? -0.084 12.664 1.317 1 92.38 46 ILE B C 1
ATOM 1404 O O . ILE B 1 46 ? 0.823 13.453 1.608 1 92.38 46 ILE B O 1
ATOM 1408 N N . VAL B 1 47 ? -0.901 12.133 2.145 1 90.56 47 VAL B N 1
ATOM 1409 C CA . VAL B 1 47 ? -0.825 12.445 3.568 1 90.56 47 VAL B CA 1
ATOM 1410 C C . VAL B 1 47 ? -0.343 11.219 4.344 1 90.56 47 VAL B C 1
ATOM 1412 O O . VAL B 1 47 ? -0.905 10.133 4.207 1 90.56 47 VAL B O 1
ATOM 1415 N N . LEU B 1 48 ? 0.697 11.375 5.051 1 89.38 48 LEU B N 1
ATOM 1416 C CA . LEU B 1 48 ? 1.176 10.336 5.957 1 89.38 48 LEU B CA 1
ATOM 1417 C C . LEU B 1 48 ? 0.809 10.664 7.398 1 89.38 48 LEU B C 1
ATOM 1419 O O . LEU B 1 48 ? 1.192 11.711 7.918 1 89.38 48 LEU B O 1
ATOM 1423 N N . LEU B 1 49 ? 0.081 9.711 8.016 1 87.38 49 LEU B N 1
ATOM 1424 C CA . LEU B 1 49 ? -0.355 9.906 9.391 1 87.38 49 LEU B CA 1
ATOM 1425 C C . LEU B 1 49 ? 0.247 8.852 10.305 1 87.38 49 LEU B C 1
ATOM 1427 O O . LEU B 1 49 ? 0.286 7.668 9.961 1 87.38 49 LEU B O 1
ATOM 1431 N N . ASP B 1 50 ? 0.679 9.266 11.453 1 82.81 50 ASP B N 1
ATOM 1432 C CA . ASP B 1 50 ? 1.194 8.344 12.461 1 82.81 50 ASP B CA 1
ATOM 1433 C C . ASP B 1 50 ? 0.095 7.926 13.438 1 82.81 50 ASP B C 1
ATOM 1435 O O . ASP B 1 50 ? -0.347 8.727 14.266 1 82.81 50 ASP B O 1
ATOM 1439 N N . LEU B 1 51 ? -0.229 6.66 13.422 1 84.44 51 LEU B N 1
ATOM 1440 C CA . LEU B 1 51 ? -1.281 6.137 14.289 1 84.44 51 LEU B CA 1
ATOM 1441 C C . LEU B 1 51 ? -0.74 5.832 15.68 1 84.44 51 LEU B C 1
ATOM 1443 O O . LEU B 1 51 ? -1.513 5.633 16.625 1 84.44 51 LEU B O 1
ATOM 1447 N N . ARG B 1 52 ? 0.471 5.801 15.836 1 80.81 52 ARG B N 1
ATOM 1448 C CA . ARG B 1 52 ? 1.101 5.293 17.047 1 80.81 52 ARG B CA 1
ATOM 1449 C C . ARG B 1 52 ? 0.917 6.27 18.219 1 80.81 52 ARG B C 1
ATOM 1451 O O . ARG B 1 52 ? 0.785 5.852 19.359 1 80.81 52 ARG B O 1
ATOM 1458 N N . ARG B 1 53 ? 0.945 7.418 17.906 1 77.44 53 ARG B N 1
ATOM 1459 C CA . ARG B 1 53 ? 0.954 8.398 18.984 1 77.44 53 ARG B CA 1
ATOM 1460 C C . ARG B 1 53 ? -0.457 8.891 19.281 1 77.44 53 ARG B C 1
ATOM 1462 O O . ARG B 1 53 ? -0.862 8.961 20.453 1 77.44 53 ARG B O 1
ATOM 1469 N N . HIS B 1 54 ? -1.213 9.219 18.266 1 83.44 54 HIS B N 1
ATOM 1470 C CA . HIS B 1 54 ? -2.555 9.773 18.406 1 83.44 54 HIS B CA 1
ATOM 1471 C C . HIS B 1 54 ? -3.531 9.125 17.438 1 83.44 54 HIS B C 1
ATOM 1473 O O . HIS B 1 54 ? -3.98 9.766 16.484 1 83.44 54 HIS B O 1
ATOM 1479 N N . PRO B 1 55 ? -3.895 7.922 17.719 1 88.31 55 PRO B N 1
ATOM 1480 C CA . PRO B 1 55 ? -4.715 7.18 16.766 1 88.31 55 PRO B CA 1
ATOM 1481 C C . PRO B 1 55 ? -6.074 7.824 16.531 1 88.31 55 PRO B C 1
ATOM 1483 O O . PRO B 1 55 ? -6.559 7.852 15.391 1 88.31 55 PRO B O 1
ATOM 1486 N N . ARG B 1 56 ? -6.691 8.328 17.578 1 88.62 56 ARG B N 1
ATOM 1487 C CA . ARG B 1 56 ? -8.008 8.938 17.422 1 88.62 56 ARG B CA 1
ATOM 1488 C C . ARG B 1 56 ? -7.914 10.211 16.578 1 88.62 56 ARG B C 1
ATOM 1490 O O . ARG B 1 56 ? -8.75 10.445 15.703 1 88.62 56 ARG B O 1
ATOM 1497 N N . GLN B 1 57 ? -7.039 10.945 16.828 1 86 57 GLN B N 1
ATOM 1498 C CA . GLN B 1 57 ? -6.848 12.172 16.062 1 86 57 GLN B CA 1
ATOM 1499 C C . GLN B 1 57 ? -6.555 11.852 1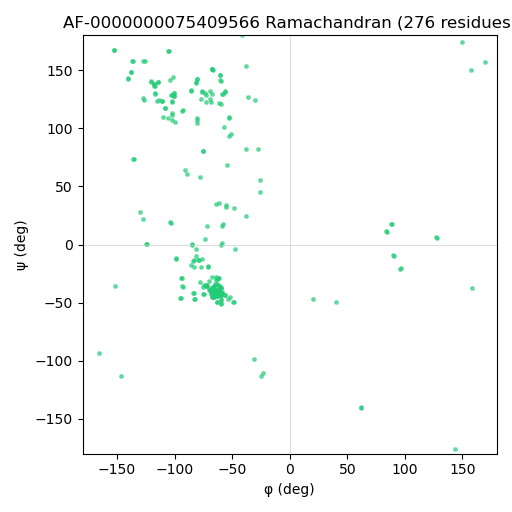4.594 1 86 57 GLN B C 1
ATOM 1501 O O . GLN B 1 57 ? -7.062 12.523 13.695 1 86 57 GLN B O 1
ATOM 1506 N N . ALA B 1 58 ? -5.723 10.898 14.367 1 87.94 58 ALA B N 1
ATOM 1507 C CA . ALA B 1 58 ? -5.402 10.477 13 1 87.94 58 ALA B CA 1
ATOM 1508 C C . ALA B 1 58 ? -6.656 10.016 12.266 1 87.94 58 ALA B C 1
ATOM 1510 O O . ALA B 1 58 ? -6.883 10.391 11.109 1 87.94 58 ALA B O 1
ATOM 1511 N N . ILE B 1 59 ? -7.422 9.266 12.969 1 90.75 59 ILE B N 1
ATOM 1512 C CA . ILE B 1 59 ? -8.641 8.734 12.367 1 90.75 59 ILE B CA 1
ATOM 1513 C C . ILE B 1 59 ? -9.594 9.883 12.039 1 90.75 59 ILE B C 1
ATOM 1515 O O . ILE B 1 59 ? -10.195 9.914 10.961 1 90.75 59 ILE B O 1
ATOM 1519 N N . ASP B 1 60 ? -9.727 10.797 12.984 1 89.69 60 ASP B N 1
ATOM 1520 C CA . ASP B 1 60 ? -10.562 11.961 12.75 1 89.69 60 ASP B CA 1
ATOM 1521 C C . ASP B 1 60 ? -10.055 12.773 11.562 1 89.69 60 ASP B C 1
ATOM 1523 O O . ASP B 1 60 ? -10.844 13.32 10.789 1 89.69 60 ASP B O 1
ATOM 1527 N N . THR B 1 61 ? -8.812 12.859 11.391 1 88.38 61 THR B N 1
ATOM 1528 C CA . THR B 1 61 ? -8.203 13.57 10.273 1 88.38 61 THR B CA 1
ATOM 1529 C C . THR B 1 61 ? -8.531 12.883 8.953 1 88.38 61 THR B C 1
ATOM 1531 O O . THR B 1 61 ? -8.852 13.555 7.965 1 88.38 61 THR B O 1
ATOM 1534 N N . ILE B 1 62 ? -8.469 11.609 8.906 1 90.75 62 ILE B N 1
ATOM 1535 C CA . ILE B 1 62 ? -8.789 10.852 7.707 1 90.75 62 ILE B CA 1
ATOM 1536 C C . ILE B 1 62 ? -10.234 11.133 7.293 1 90.75 62 ILE B C 1
ATOM 1538 O O . ILE B 1 62 ? -10.5 11.461 6.137 1 90.75 62 ILE B O 1
ATOM 1542 N N . LYS B 1 63 ? -11.086 11.039 8.32 1 91.12 63 LYS B N 1
ATOM 1543 C CA . LYS B 1 63 ? -12.5 11.273 8.047 1 91.12 63 LYS B CA 1
ATOM 1544 C C . LYS B 1 63 ? -12.727 12.68 7.504 1 91.12 63 LYS B C 1
ATOM 1546 O O . LYS B 1 63 ? -13.531 12.875 6.586 1 91.12 63 LYS B O 1
ATOM 1551 N N . SER B 1 64 ? -12.062 13.555 8.086 1 89.38 64 SER B N 1
ATOM 1552 C CA . SER B 1 64 ? -12.203 14.945 7.66 1 89.38 64 SER B CA 1
ATOM 1553 C C . SER B 1 64 ? -11.742 15.125 6.219 1 89.38 64 SER B C 1
ATOM 1555 O O . SER B 1 64 ? -12.414 15.789 5.426 1 89.38 64 SER B O 1
ATOM 1557 N N . ILE B 1 65 ? -10.625 14.562 5.789 1 89.19 65 ILE B N 1
ATOM 1558 C CA . ILE B 1 65 ? -10.102 14.672 4.434 1 89.19 65 ILE B 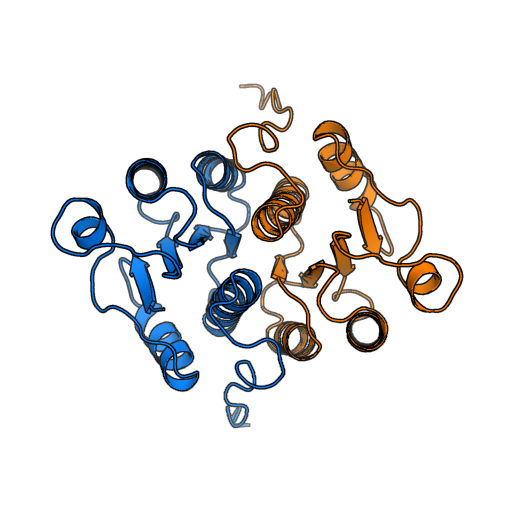CA 1
ATOM 1559 C C . ILE B 1 65 ? -11.078 14.031 3.449 1 89.19 65 ILE B C 1
ATOM 1561 O O . ILE B 1 65 ? -11.359 14.594 2.391 1 89.19 65 ILE B O 1
ATOM 1565 N N . ARG B 1 66 ? -11.57 12.859 3.848 1 90.88 66 ARG B N 1
ATOM 1566 C CA . ARG B 1 66 ? -12.484 12.148 2.961 1 90.88 66 ARG B CA 1
ATOM 1567 C C . ARG B 1 66 ? -13.797 12.914 2.791 1 90.88 66 ARG B C 1
ATOM 1569 O O . ARG B 1 66 ? -14.391 12.906 1.711 1 90.88 66 ARG B O 1
ATOM 1576 N N . ARG B 1 67 ? -14.258 13.539 3.869 1 89.44 67 ARG B N 1
ATOM 1577 C CA . ARG B 1 67 ? -15.484 14.328 3.805 1 89.44 67 ARG B CA 1
ATOM 1578 C C . ARG B 1 67 ? -15.305 15.547 2.906 1 89.44 67 ARG B C 1
ATOM 1580 O O . ARG B 1 67 ? -16.203 15.891 2.135 1 89.44 67 ARG B O 1
ATOM 1587 N N . ARG B 1 68 ? -14.18 16.109 2.951 1 88.31 68 ARG B N 1
ATOM 1588 C CA . ARG B 1 68 ? -13.969 17.406 2.299 1 88.31 68 ARG B CA 1
ATOM 1589 C C . ARG B 1 68 ? -13.422 17.219 0.888 1 88.31 68 ARG B C 1
ATOM 1591 O O . ARG B 1 68 ? -13.773 17.969 -0.025 1 88.31 68 ARG B O 1
ATOM 1598 N N . GLN B 1 69 ? -12.562 16.203 0.652 1 89.62 69 GLN B N 1
ATOM 1599 C CA . GLN B 1 69 ? -11.82 16.109 -0.602 1 89.62 69 GLN B CA 1
ATOM 1600 C C . GLN B 1 69 ? -12.055 14.758 -1.273 1 89.62 69 GLN B C 1
ATOM 1602 O O . GLN B 1 69 ? -11.5 14.484 -2.338 1 89.62 69 GLN B O 1
ATOM 1607 N N . GLY B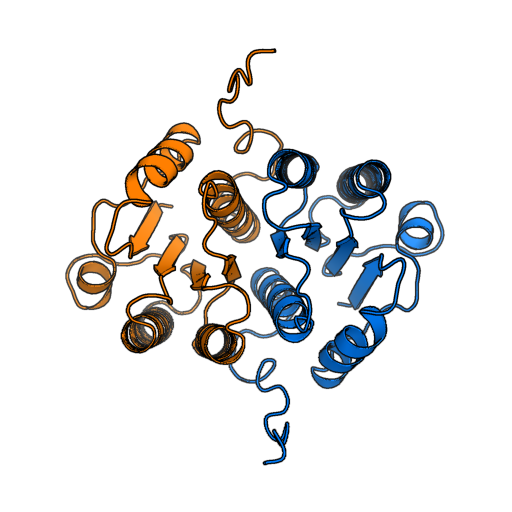 1 70 ? -12.875 13.969 -0.608 1 89.38 70 GLY B N 1
ATOM 1608 C CA . GLY B 1 70 ? -13.086 12.633 -1.15 1 89.38 70 GLY B CA 1
ATOM 1609 C C . GLY B 1 70 ? -11.82 11.805 -1.198 1 89.38 70 GLY B C 1
ATOM 1610 O O . GLY B 1 70 ? -11.016 11.828 -0.262 1 89.38 70 GLY B O 1
ATOM 1611 N N . PHE B 1 71 ? -11.688 11.094 -2.254 1 89.69 71 PHE B N 1
ATOM 1612 C CA . PHE B 1 71 ? -10.555 10.18 -2.344 1 89.69 71 PHE B CA 1
ATOM 1613 C C . PHE B 1 71 ? -9.477 10.742 -3.26 1 89.69 71 PHE B C 1
ATOM 1615 O O . PHE B 1 71 ? -8.617 10 -3.748 1 89.69 71 PHE B O 1
ATOM 1622 N N . GLY B 1 72 ? -9.555 12 -3.463 1 90.5 72 GLY B N 1
ATOM 1623 C CA . GLY B 1 72 ? -8.531 12.68 -4.246 1 90.5 72 GLY B CA 1
ATOM 1624 C C . GLY B 1 72 ? -7.145 12.555 -3.648 1 90.5 72 GLY B C 1
ATOM 1625 O O . GLY B 1 72 ? -6.203 12.164 -4.336 1 90.5 72 GLY B O 1
ATOM 1626 N N . PRO B 1 73 ? -7.062 12.875 -2.312 1 92.44 73 PRO B N 1
ATOM 1627 C CA . PRO B 1 73 ? -5.77 12.695 -1.648 1 92.44 73 PRO B CA 1
ATOM 1628 C C . PRO B 1 73 ? -5.52 11.25 -1.219 1 92.44 73 PRO B C 1
ATOM 1630 O O . PRO B 1 73 ? -6.453 10.555 -0.815 1 92.44 73 PRO B O 1
ATOM 1633 N N . GLY B 1 74 ? -4.25 10.859 -1.432 1 93.69 74 GLY B N 1
ATOM 1634 C CA . GLY B 1 74 ? -3.879 9.586 -0.843 1 93.69 74 GLY B CA 1
ATOM 1635 C C . GLY B 1 74 ? -3.541 9.688 0.632 1 93.69 74 GLY B C 1
ATOM 1636 O O . GLY B 1 74 ? -2.938 10.664 1.071 1 93.69 74 GLY B O 1
ATOM 1637 N N . ILE B 1 75 ? -3.938 8.672 1.345 1 92.38 75 ILE B N 1
ATOM 1638 C CA . ILE B 1 75 ? -3.637 8.68 2.773 1 92.38 75 ILE B CA 1
ATOM 1639 C C . ILE B 1 75 ? -2.939 7.371 3.154 1 92.38 75 ILE B C 1
ATOM 1641 O O . ILE B 1 75 ? -3.455 6.285 2.885 1 92.38 75 ILE B O 1
ATOM 1645 N N . ILE B 1 76 ? -1.805 7.52 3.758 1 91.75 76 ILE B N 1
ATOM 1646 C CA . ILE B 1 76 ? -1.056 6.391 4.301 1 91.75 76 ILE B CA 1
ATOM 1647 C C . ILE B 1 76 ? -0.922 6.543 5.816 1 91.75 76 ILE B C 1
ATOM 1649 O O . ILE B 1 76 ? -0.629 7.633 6.312 1 91.75 76 ILE B O 1
ATOM 1653 N N . VAL B 1 77 ? -1.138 5.379 6.488 1 89.38 77 VAL B N 1
ATOM 1654 C CA . VAL B 1 77 ? -1.022 5.445 7.941 1 89.38 77 VAL B CA 1
ATOM 1655 C C . VAL B 1 77 ? 0.16 4.594 8.406 1 89.38 77 VAL B C 1
ATOM 1657 O O . VAL B 1 77 ? 0.432 3.535 7.836 1 89.38 77 VAL B O 1
ATOM 1660 N N . MET B 1 78 ? 0.862 5.074 9.328 1 85.44 78 MET B N 1
ATOM 1661 C CA . MET B 1 78 ? 1.957 4.348 9.969 1 85.44 78 MET B CA 1
ATOM 1662 C C . MET B 1 78 ? 1.516 3.766 11.312 1 85.44 78 MET B C 1
ATOM 1664 O O . MET B 1 78 ? 0.916 4.465 12.125 1 85.44 78 MET B O 1
ATOM 1668 N N . THR B 1 79 ? 1.73 2.516 11.492 1 80.31 79 THR B N 1
ATOM 1669 C CA . THR B 1 79 ? 1.232 1.833 12.68 1 80.31 79 THR B CA 1
ATOM 1670 C C . THR B 1 79 ? 2.295 0.9 13.258 1 80.31 79 THR B C 1
ATOM 1672 O O . THR B 1 79 ? 3.287 0.597 12.594 1 80.31 79 THR B O 1
ATOM 1675 N N . ARG B 1 80 ? 2.16 0.576 14.539 1 77.12 80 ARG B N 1
ATOM 1676 C CA . ARG B 1 80 ? 3.01 -0.453 15.133 1 77.12 80 ARG B CA 1
ATOM 1677 C C . ARG B 1 80 ? 2.699 -1.825 14.547 1 77.12 80 ARG B C 1
ATOM 1679 O O . ARG B 1 80 ? 1.568 -2.086 14.125 1 77.12 80 ARG B O 1
ATOM 1686 N N . ARG B 1 81 ? 3.701 -2.543 14.57 1 71.81 81 ARG B N 1
ATOM 1687 C CA . ARG B 1 81 ? 3.502 -3.912 14.102 1 71.81 81 ARG B CA 1
ATOM 1688 C C . ARG B 1 81 ? 2.445 -4.625 14.945 1 71.81 81 ARG B C 1
ATOM 1690 O O . ARG B 1 81 ? 2.441 -4.516 16.172 1 71.81 81 ARG B O 1
ATOM 1697 N N . GLY B 1 82 ? 1.501 -5.223 14.305 1 72.94 82 GLY B N 1
ATOM 1698 C CA . GLY B 1 82 ? 0.531 -6.055 15 1 72.94 82 GLY B CA 1
ATOM 1699 C C . GLY B 1 82 ? -0.691 -5.285 15.469 1 72.94 82 GLY B C 1
ATOM 1700 O O . GLY B 1 82 ? -1.627 -5.871 16.016 1 72.94 82 GLY B O 1
ATOM 1701 N N . ASP B 1 83 ? -0.64 -4.02 15.367 1 80.75 83 ASP B N 1
ATOM 1702 C CA . ASP B 1 83 ? -1.824 -3.256 15.75 1 80.75 83 ASP B CA 1
ATOM 1703 C C . ASP B 1 83 ? -2.908 -3.357 14.68 1 80.75 83 ASP B C 1
ATOM 1705 O O . ASP B 1 83 ? -3.176 -2.389 13.961 1 80.75 83 ASP B O 1
ATOM 1709 N N . VAL B 1 84 ? -3.617 -4.418 14.703 1 80.44 84 VAL B N 1
ATOM 1710 C CA . VAL B 1 84 ? -4.59 -4.754 13.664 1 80.44 84 VAL B CA 1
ATOM 1711 C C . VAL B 1 84 ? -5.836 -3.881 13.828 1 80.44 84 VAL B C 1
ATOM 1713 O O . VAL B 1 84 ? -6.336 -3.32 12.852 1 80.44 84 VAL B O 1
ATOM 1716 N N . VAL B 1 85 ? -6.277 -3.713 15.094 1 83.94 85 VAL B N 1
ATOM 1717 C CA . VAL B 1 85 ? -7.535 -3.021 15.359 1 83.94 85 VAL B CA 1
ATOM 1718 C C . VAL B 1 85 ? -7.434 -1.57 14.891 1 83.94 85 VAL B C 1
ATOM 1720 O O . VAL B 1 85 ? -8.273 -1.103 14.117 1 83.94 85 VAL B O 1
ATOM 1723 N N . THR B 1 86 ? -6.398 -0.914 15.289 1 85.75 86 THR B N 1
ATOM 1724 C CA . THR B 1 86 ? -6.242 0.494 14.938 1 85.75 86 THR B CA 1
ATOM 1725 C C . THR B 1 86 ? -6.027 0.656 13.438 1 85.75 86 THR B C 1
ATOM 1727 O O . THR B 1 86 ? -6.539 1.601 12.828 1 85.75 86 THR B O 1
ATOM 1730 N N . THR B 1 87 ? -5.336 -0.233 12.891 1 85.5 87 THR B N 1
ATOM 1731 C CA . THR B 1 87 ? -5.074 -0.177 11.461 1 85.5 87 THR B CA 1
ATOM 1732 C C . THR B 1 87 ? -6.367 -0.356 10.664 1 85.5 87 THR B C 1
ATOM 1734 O O . THR B 1 87 ? -6.621 0.38 9.711 1 85.5 87 THR B O 1
ATOM 1737 N N . LEU B 1 88 ? -7.152 -1.254 11.094 1 84.56 88 LEU B N 1
ATOM 1738 C CA . LEU B 1 88 ? -8.414 -1.499 10.398 1 84.56 88 LEU B CA 1
ATOM 1739 C C . LEU B 1 88 ? -9.344 -0.297 10.516 1 84.56 88 LEU B C 1
ATOM 1741 O O . LEU B 1 88 ? -10.062 0.032 9.57 1 84.56 88 LEU B O 1
ATOM 1745 N N . GLU B 1 89 ? -9.32 0.271 11.664 1 88.12 89 GLU B N 1
ATOM 1746 C CA . GLU B 1 89 ? -10.125 1.475 11.844 1 88.12 89 GLU B CA 1
ATOM 1747 C C . GLU B 1 89 ? -9.695 2.582 10.891 1 88.12 89 GLU B C 1
ATOM 1749 O O . GLU B 1 89 ? -10.531 3.293 10.336 1 88.12 89 GLU B O 1
ATOM 1754 N N . ALA B 1 90 ? -8.438 2.734 10.719 1 90.12 90 ALA B N 1
ATOM 1755 C CA . ALA B 1 90 ? -7.91 3.752 9.82 1 90.12 90 ALA B CA 1
ATOM 1756 C C . ALA B 1 90 ? -8.32 3.471 8.375 1 90.12 90 ALA B C 1
ATOM 1758 O O . ALA B 1 90 ? -8.68 4.391 7.637 1 90.12 90 ALA B O 1
ATOM 1759 N N . LEU B 1 91 ? -8.312 2.262 8.023 1 86.75 91 LEU B N 1
ATOM 1760 C CA . LEU B 1 91 ? -8.695 1.863 6.672 1 86.75 91 LEU B CA 1
ATOM 1761 C C . LEU B 1 91 ? -10.195 2.064 6.449 1 86.75 91 LEU B C 1
ATOM 1763 O O . LEU B 1 91 ? -10.609 2.525 5.383 1 86.75 91 LEU B O 1
ATOM 1767 N N . GLU B 1 92 ? -10.906 1.757 7.434 1 86.56 92 GLU B N 1
ATOM 1768 C CA . GLU B 1 92 ? -12.352 1.982 7.359 1 86.56 92 GLU B CA 1
ATOM 1769 C C . GLU B 1 92 ? -12.672 3.471 7.262 1 86.56 92 GLU B C 1
ATOM 1771 O O . GLU B 1 92 ? -13.633 3.861 6.598 1 86.56 92 GLU B O 1
ATOM 1776 N N . ALA B 1 93 ? -11.867 4.219 7.91 1 89.81 93 ALA B N 1
ATOM 1777 C CA . ALA B 1 93 ? -12.062 5.664 7.883 1 89.81 93 ALA B CA 1
ATOM 1778 C C . ALA B 1 93 ? -11.711 6.242 6.516 1 89.81 93 ALA B C 1
ATOM 1780 O O . ALA B 1 93 ? -12.078 7.375 6.195 1 89.81 93 ALA B O 1
ATOM 1781 N N . GLY B 1 94 ? -10.898 5.398 5.734 1 90.38 94 GLY B N 1
ATOM 1782 C CA . GLY B 1 94 ? -10.641 5.844 4.375 1 90.38 94 GLY B CA 1
ATOM 1783 C C . GLY B 1 94 ? -9.164 5.879 4.027 1 90.38 94 GLY B C 1
ATOM 1784 O O . GLY B 1 94 ? -8.781 6.383 2.971 1 90.38 94 GLY B O 1
ATOM 1785 N N . ALA B 1 95 ? -8.312 5.418 4.914 1 92.44 95 ALA B N 1
ATOM 1786 C CA . ALA B 1 95 ? -6.906 5.312 4.547 1 92.44 95 ALA B CA 1
ATOM 1787 C C . ALA B 1 95 ? -6.715 4.375 3.359 1 92.44 95 ALA B C 1
ATOM 1789 O O . ALA B 1 95 ? -7.43 3.381 3.225 1 92.44 95 ALA B O 1
ATOM 1790 N N . ASP B 1 96 ? -5.738 4.727 2.557 1 90.94 96 ASP B N 1
ATOM 1791 C CA . ASP B 1 96 ? -5.523 3.961 1.332 1 90.94 96 ASP B CA 1
ATOM 1792 C C . ASP B 1 96 ? -4.488 2.859 1.547 1 90.94 96 ASP B C 1
ATOM 1794 O O . ASP B 1 96 ? -4.504 1.843 0.85 1 90.94 96 ASP B O 1
ATOM 1798 N N . SER B 1 97 ? -3.576 3.102 2.461 1 90.12 97 SER B N 1
ATOM 1799 C CA . SER B 1 97 ? -2.449 2.197 2.672 1 90.12 97 SER B CA 1
ATOM 1800 C C . SER B 1 97 ? -1.943 2.271 4.109 1 90.12 97 SER B C 1
ATOM 1802 O O . SER B 1 97 ? -2.352 3.148 4.871 1 90.12 97 SER B O 1
ATOM 1804 N N . LEU B 1 98 ? -1.16 1.34 4.391 1 86.25 98 LEU B N 1
ATOM 1805 C CA . LEU B 1 98 ? -0.551 1.296 5.715 1 86.25 98 LEU B CA 1
ATOM 1806 C C . LEU B 1 98 ? 0.924 0.919 5.625 1 86.25 98 LEU B C 1
ATOM 1808 O O . LEU B 1 98 ? 1.345 0.272 4.66 1 86.25 98 LEU B O 1
ATOM 1812 N N . THR B 1 99 ? 1.646 1.418 6.504 1 81.81 99 THR B N 1
ATOM 1813 C CA . THR B 1 99 ? 3.055 1.061 6.633 1 81.81 99 THR B CA 1
ATOM 1814 C C . THR B 1 99 ? 3.447 0.936 8.102 1 81.81 99 THR B C 1
ATOM 1816 O O . THR B 1 99 ? 2.846 1.574 8.969 1 81.81 99 THR B O 1
ATOM 1819 N N . HIS B 1 100 ? 4.262 0.002 8.312 1 76.31 100 HIS B N 1
ATOM 1820 C CA . HIS B 1 100 ? 4.684 -0.206 9.695 1 76.31 100 HIS B CA 1
ATOM 1821 C C . HIS B 1 100 ? 5.867 0.69 10.055 1 76.31 100 HIS B C 1
ATOM 1823 O O . HIS B 1 100 ? 6.684 1.017 9.188 1 76.31 100 HIS B O 1
ATOM 1829 N N . CYS B 1 101 ? 5.715 1.298 11.18 1 63.03 101 CYS B N 1
ATOM 1830 C CA . CYS B 1 101 ? 6.836 2.104 11.648 1 63.03 101 CYS B CA 1
ATOM 1831 C C . CYS B 1 101 ? 8.125 1.288 11.664 1 63.03 101 CYS B C 1
ATOM 1833 O O . CYS B 1 101 ? 8.188 0.23 12.297 1 63.03 101 CYS B O 1
ATOM 1835 N N . PRO B 1 102 ? 9.141 1.634 10.641 1 52.5 102 PRO B N 1
ATOM 1836 C CA . PRO B 1 102 ? 10.398 0.895 10.734 1 52.5 102 PRO B CA 1
ATOM 1837 C C . PRO B 1 102 ? 11.219 1.268 11.969 1 52.5 102 PRO B C 1
ATOM 1839 O O . PRO B 1 102 ? 11.062 2.369 12.5 1 52.5 102 PRO B O 1
ATOM 1842 N N . GLY B 1 103 ? 11.648 0.621 12.797 1 47.94 103 GLY B N 1
ATOM 1843 C CA . GLY B 1 103 ? 12.914 1.195 13.242 1 47.94 103 GLY B CA 1
ATOM 1844 C C . GLY B 1 103 ? 13.586 2.039 12.172 1 47.94 103 GLY B C 1
ATOM 1845 O O . GLY B 1 103 ? 12.953 2.902 11.562 1 47.94 103 GLY B O 1
ATOM 1846 N N . ALA B 1 104 ? 14.891 1.572 11.555 1 47.16 104 ALA B N 1
ATOM 1847 C CA . ALA B 1 104 ? 15.82 2.084 10.555 1 47.16 104 ALA B CA 1
ATOM 1848 C C . ALA B 1 104 ? 15.141 2.234 9.195 1 47.16 104 ALA B C 1
ATOM 1850 O O . ALA B 1 104 ? 15.781 2.582 8.203 1 47.16 104 ALA B O 1
ATOM 1851 N N . ASP B 1 105 ? 13.711 2.65 8.969 1 67.5 105 ASP B N 1
ATOM 1852 C CA . ASP B 1 105 ? 12.617 2.195 8.125 1 67.5 105 ASP B CA 1
ATOM 1853 C C . ASP B 1 105 ? 12.023 3.352 7.324 1 67.5 105 ASP B C 1
ATOM 1855 O O . ASP B 1 105 ? 11.109 3.154 6.523 1 67.5 105 ASP B O 1
ATOM 1859 N N . ALA B 1 106 ? 12.859 4.316 7.211 1 77.44 106 ALA B N 1
ATOM 1860 C CA . ALA B 1 106 ? 12.406 5.465 6.426 1 77.44 106 ALA B CA 1
ATOM 1861 C C . ALA B 1 106 ? 12.32 5.117 4.941 1 77.44 106 ALA B C 1
ATOM 1863 O O . ALA B 1 106 ? 11.438 5.602 4.23 1 77.44 106 ALA B O 1
ATOM 1864 N N . THR B 1 107 ? 13.281 4.32 4.559 1 80.56 107 THR B N 1
ATOM 1865 C CA . THR B 1 107 ? 13.328 3.896 3.162 1 80.56 107 THR B CA 1
ATOM 1866 C C . THR B 1 107 ? 12.047 3.162 2.781 1 80.56 107 THR B C 1
ATOM 1868 O O . THR B 1 107 ? 11.469 3.42 1.721 1 80.56 107 THR B O 1
ATOM 1871 N N . LEU B 1 108 ? 11.641 2.385 3.623 1 81.25 108 LEU B N 1
ATOM 1872 C CA . LEU B 1 108 ? 10.438 1.613 3.318 1 81.25 108 LEU B CA 1
ATOM 1873 C C . LEU B 1 108 ? 9.195 2.5 3.354 1 81.25 108 LEU B C 1
ATOM 1875 O O . LEU B 1 108 ? 8.266 2.307 2.566 1 81.25 108 LEU B O 1
ATOM 1879 N N . VAL B 1 109 ? 9.227 3.424 4.223 1 84.12 109 VAL B N 1
ATOM 1880 C CA . VAL B 1 109 ? 8.117 4.367 4.273 1 84.12 109 VAL B CA 1
ATOM 1881 C C . VAL B 1 109 ? 8.094 5.207 2.998 1 84.12 109 VAL B C 1
ATOM 1883 O O . VAL B 1 109 ? 7.035 5.391 2.389 1 84.12 109 VAL B O 1
ATOM 1886 N N . ALA B 1 110 ? 9.258 5.656 2.631 1 85.38 110 ALA B N 1
ATOM 1887 C CA . ALA B 1 110 ? 9.359 6.43 1.396 1 85.38 110 ALA B CA 1
ATOM 1888 C C . ALA B 1 110 ? 8.883 5.613 0.198 1 85.38 110 ALA B C 1
ATOM 1890 O O . ALA B 1 110 ? 8.172 6.125 -0.669 1 85.38 110 ALA B O 1
ATOM 1891 N N . ALA B 1 111 ? 9.273 4.383 0.211 1 84.12 111 ALA B N 1
ATOM 1892 C CA . ALA B 1 111 ? 8.875 3.496 -0.879 1 84.12 111 ALA B CA 1
ATOM 1893 C C . ALA B 1 111 ? 7.363 3.336 -0.93 1 84.12 111 ALA B C 1
ATOM 1895 O O . ALA B 1 111 ? 6.77 3.312 -2.012 1 84.12 111 ALA B O 1
ATOM 1896 N N . SER B 1 112 ? 6.777 3.205 0.239 1 87.44 112 SER B N 1
ATOM 1897 C CA . SER B 1 112 ? 5.324 3.092 0.303 1 87.44 112 SER B CA 1
ATOM 1898 C C . SER B 1 112 ? 4.645 4.352 -0.227 1 87.44 112 SER B C 1
ATOM 1900 O O . SER B 1 112 ? 3.648 4.27 -0.946 1 87.44 112 SER B O 1
ATOM 1902 N N . ILE B 1 113 ? 5.176 5.461 0.055 1 88.56 113 ILE B N 1
ATOM 1903 C CA . ILE B 1 113 ? 4.625 6.734 -0.394 1 88.56 113 ILE B CA 1
ATOM 1904 C C . ILE B 1 113 ? 4.758 6.848 -1.911 1 88.56 113 ILE B C 1
ATOM 1906 O O . ILE B 1 113 ? 3.807 7.227 -2.598 1 88.56 113 ILE B O 1
ATOM 1910 N N . ILE B 1 114 ? 5.891 6.488 -2.391 1 86.25 114 ILE B N 1
ATOM 1911 C CA . ILE B 1 114 ? 6.152 6.562 -3.824 1 86.25 114 ILE B CA 1
ATOM 1912 C C . ILE B 1 114 ? 5.238 5.594 -4.566 1 86.25 114 ILE B C 1
ATOM 1914 O O . ILE B 1 114 ? 4.676 5.934 -5.609 1 86.25 114 ILE B O 1
ATOM 1918 N N . GLY B 1 115 ? 5.141 4.387 -4 1 86.31 115 GLY B N 1
ATOM 1919 C CA . GLY B 1 115 ? 4.227 3.422 -4.594 1 86.31 115 GLY B CA 1
ATOM 1920 C C . GLY B 1 115 ? 2.801 3.936 -4.695 1 86.31 115 GLY B C 1
ATOM 1921 O O . GLY B 1 115 ? 2.143 3.76 -5.723 1 86.31 115 GLY B O 1
ATOM 1922 N N . LEU B 1 116 ? 2.361 4.555 -3.662 1 90.69 116 LEU B N 1
ATOM 1923 C CA . LEU B 1 116 ? 1.02 5.125 -3.654 1 90.69 116 LEU B CA 1
ATOM 1924 C C . LEU B 1 116 ? 0.89 6.223 -4.707 1 90.69 116 LEU B C 1
ATOM 1926 O O . LEU B 1 116 ? -0.108 6.281 -5.426 1 90.69 116 LEU B O 1
ATOM 1930 N N . GLY B 1 117 ? 1.883 7.062 -4.785 1 90.38 117 GLY B N 1
ATOM 1931 C CA . GLY B 1 117 ? 1.872 8.117 -5.785 1 90.38 117 GLY B CA 1
ATOM 1932 C C . GLY B 1 117 ? 1.803 7.586 -7.207 1 90.38 117 GLY B C 1
ATOM 1933 O O . GLY B 1 117 ? 1.134 8.172 -8.062 1 90.38 117 GLY B O 1
ATOM 1934 N N . ARG B 1 118 ? 2.473 6.508 -7.441 1 86 118 ARG B N 1
ATOM 1935 C CA . ARG B 1 118 ? 2.443 5.887 -8.758 1 86 118 ARG B CA 1
ATOM 1936 C C . ARG B 1 118 ? 1.058 5.332 -9.07 1 86 118 ARG B C 1
ATOM 1938 O O . ARG B 1 118 ? 0.552 5.5 -10.188 1 86 118 ARG B O 1
ATOM 1945 N N . LEU B 1 119 ? 0.527 4.711 -8.102 1 87.62 119 LEU B N 1
ATOM 1946 C CA . LEU B 1 119 ? -0.802 4.133 -8.273 1 87.62 119 LEU B CA 1
ATOM 1947 C C . LEU B 1 119 ? -1.836 5.219 -8.539 1 87.62 119 LEU B C 1
ATOM 1949 O O . LEU B 1 119 ? -2.779 5.012 -9.305 1 87.62 119 LEU B O 1
ATOM 1953 N N . MET B 1 120 ? -1.593 6.328 -7.914 1 89.88 120 MET B N 1
ATOM 1954 C CA . MET B 1 120 ? -2.512 7.453 -8.07 1 89.88 120 MET B CA 1
ATOM 1955 C C . MET B 1 120 ? -2.264 8.188 -9.383 1 89.88 120 MET B C 1
ATOM 1957 O O . MET B 1 120 ? -3.043 9.055 -9.766 1 89.88 120 MET B O 1
ATOM 1961 N N . GLY B 1 121 ? -1.116 7.867 -10 1 87.38 121 GLY B N 1
ATOM 1962 C CA . GLY B 1 121 ? -0.788 8.484 -11.273 1 87.38 121 GLY B CA 1
ATOM 1963 C C . GLY B 1 121 ? -0.133 9.844 -11.125 1 87.38 121 GLY B C 1
ATOM 1964 O O . GLY B 1 121 ? -0.04 10.602 -12.094 1 87.38 121 GLY B O 1
ATOM 1965 N N . VAL B 1 122 ? 0.262 10.195 -9.945 1 89.19 122 VAL B N 1
ATOM 1966 C CA . VAL B 1 122 ? 0.821 11.523 -9.727 1 89.19 122 VAL B CA 1
ATOM 1967 C C . VAL B 1 122 ? 2.346 11.453 -9.727 1 89.19 122 VAL B C 1
ATOM 1969 O O . VAL B 1 122 ? 3.023 12.477 -9.664 1 89.19 122 VAL B O 1
ATOM 1972 N N . LEU B 1 123 ? 2.881 10.227 -9.664 1 85.69 123 LEU B N 1
ATOM 1973 C CA . LEU B 1 123 ? 4.305 9.977 -9.867 1 85.69 123 LEU B CA 1
ATOM 1974 C C . LEU B 1 123 ? 4.523 9.031 -11.047 1 85.69 123 LEU B C 1
ATOM 1976 O O . LEU B 1 123 ? 3.688 8.172 -11.32 1 85.69 123 LEU B O 1
ATOM 1980 N N . PRO B 1 124 ? 5.504 9.234 -11.844 1 77.94 124 PRO B N 1
ATOM 1981 C CA . PRO B 1 124 ? 5.758 8.359 -12.992 1 77.94 124 PRO B CA 1
ATOM 1982 C C . PRO B 1 124 ? 6.027 6.91 -12.586 1 77.94 124 PRO B C 1
ATOM 1984 O O . PRO B 1 124 ? 6.543 6.66 -11.492 1 77.94 124 PRO B O 1
ATOM 1987 N N . GLN B 1 125 ? 5.34 6.105 -13.648 1 68.25 125 GLN B N 1
ATOM 1988 C CA . GLN B 1 125 ? 5.598 4.68 -13.492 1 68.25 125 GLN B CA 1
ATOM 1989 C C . GLN B 1 125 ? 7.027 4.332 -13.891 1 68.25 125 GLN B C 1
ATOM 1991 O O . GLN B 1 125 ? 7.617 4.984 -14.75 1 68.25 125 GLN B O 1
ATOM 1996 N N . GLY B 1 126 ? 7.891 3.752 -13.125 1 55.47 126 GLY B N 1
ATOM 1997 C CA . GLY B 1 126 ? 9.234 3.371 -13.531 1 55.47 126 GLY B CA 1
ATOM 1998 C C . GLY B 1 126 ? 10.234 3.398 -12.391 1 55.47 126 GLY B C 1
ATOM 1999 O O . GLY B 1 126 ? 9.898 3.816 -11.281 1 55.47 126 GLY B O 1
ATOM 2000 N N . ARG B 1 127 ? 11.523 2.889 -12.789 1 51.69 127 ARG B N 1
ATOM 2001 C CA . ARG B 1 127 ? 12.75 2.418 -12.156 1 51.69 127 ARG B CA 1
ATOM 2002 C C . ARG B 1 127 ? 13.602 3.588 -11.672 1 51.69 127 ARG B C 1
ATOM 2004 O O . ARG B 1 127 ? 13.867 4.523 -12.43 1 51.69 127 ARG B O 1
ATOM 2011 N N . GLY B 1 128 ? 13.242 4.484 -10.844 1 49.84 128 GLY B N 1
ATOM 2012 C CA . GLY B 1 128 ? 14.281 5.438 -10.484 1 49.84 128 GLY B CA 1
ATOM 2013 C C . GLY B 1 128 ? 14.094 6.027 -9.102 1 49.84 128 GLY B C 1
ATOM 2014 O O . GLY B 1 128 ? 15.047 6.508 -8.492 1 49.84 128 GLY B O 1
ATOM 2015 N N . VAL B 1 129 ? 12.852 6.199 -8.828 1 51 129 VAL B N 1
ATOM 2016 C CA . VAL B 1 129 ? 12.727 7.043 -7.645 1 51 129 VAL B CA 1
ATOM 2017 C C . VAL B 1 129 ? 13.25 6.293 -6.422 1 51 129 VAL B C 1
ATOM 2019 O O . VAL B 1 129 ? 13.703 6.914 -5.457 1 51 129 VAL B O 1
ATOM 2022 N N . TYR B 1 130 ? 13.133 4.91 -6.543 1 55.72 130 TYR B N 1
ATOM 2023 C CA . TYR B 1 130 ? 13.633 4.199 -5.371 1 55.72 130 TYR B CA 1
ATOM 2024 C C . TYR B 1 130 ? 15.156 4.18 -5.352 1 55.72 130 TYR B C 1
ATOM 2026 O O . TYR B 1 130 ? 15.766 3.633 -4.43 1 55.72 130 TYR B O 1
ATOM 2034 N N . GLN B 1 131 ? 15.688 4.559 -6.469 1 47.75 131 GLN B N 1
ATOM 2035 C CA . GLN B 1 131 ? 17.141 4.641 -6.469 1 47.75 131 GLN B CA 1
ATOM 2036 C C . GLN B 1 131 ? 17.641 5.543 -5.344 1 47.75 131 GLN B C 1
ATOM 2038 O O . GLN B 1 131 ? 17.812 6.746 -5.539 1 47.75 131 GLN B O 1
ATOM 2043 N N . THR B 1 132 ? 16.844 5.504 -4.254 1 40.19 132 THR B N 1
ATOM 2044 C CA . THR B 1 132 ? 17.562 6.238 -3.217 1 40.19 132 THR B CA 1
ATOM 2045 C C . THR B 1 132 ? 19.062 5.953 -3.291 1 40.19 132 THR B C 1
ATOM 2047 O O . THR B 1 132 ? 19.484 4.938 -3.848 1 40.19 132 THR B O 1
ATOM 2050 N N . GLY B 1 133 ? 19.859 6.93 -2.814 1 34.69 133 GLY B N 1
ATOM 2051 C CA . GLY B 1 133 ? 21.297 7.055 -2.602 1 34.69 133 GLY B CA 1
ATOM 2052 C C . GLY B 1 133 ? 21.906 5.859 -1.895 1 34.69 133 GLY B C 1
ATOM 2053 O O . GLY B 1 133 ? 23.062 5.895 -1.493 1 34.69 133 GLY B O 1
ATOM 2054 N N . SER B 1 134 ? 21.578 4.84 -1.399 1 31.38 134 SER B N 1
ATOM 2055 C CA . SER B 1 134 ? 22.844 4.199 -1.081 1 31.38 134 SER B CA 1
ATOM 2056 C C . SER B 1 134 ? 23.719 4.035 -2.326 1 31.38 134 SER B C 1
ATOM 2058 O O . SER B 1 134 ? 23.234 3.582 -3.367 1 31.38 134 SER B O 1
ATOM 2060 N N . GLY B 1 135 ? 24.719 4.578 -2.898 1 28.92 135 GLY B N 1
ATOM 2061 C CA . GLY B 1 135 ? 25.875 4.246 -2.07 1 28.92 135 GLY B CA 1
ATOM 2062 C C . GLY B 1 135 ? 25.562 4.281 -0.584 1 28.92 135 GLY B C 1
ATOM 2063 O O . GLY B 1 135 ? 25.766 5.309 0.071 1 28.92 135 GLY B O 1
ATOM 2064 N N . CYS B 1 136 ? 24.516 4.141 -0.016 1 26.28 136 CYS B N 1
ATOM 2065 C CA . CYS B 1 136 ? 24.984 3.742 1.306 1 26.28 136 CYS B CA 1
ATOM 2066 C C . CYS B 1 136 ? 25.984 2.59 1.205 1 26.28 136 CYS B C 1
ATOM 2068 O O . CYS B 1 136 ? 25.688 1.559 0.601 1 26.28 136 CYS B O 1
ATOM 2070 N N . GLY B 1 137 ? 27.156 2.924 1.202 1 25.89 137 GLY B N 1
ATOM 2071 C CA . GLY B 1 137 ? 28.328 2.266 1.739 1 25.89 137 GLY B CA 1
ATOM 2072 C C . GLY B 1 137 ? 28.016 1.34 2.9 1 25.89 137 GLY B C 1
ATOM 2073 O O . GLY B 1 137 ? 27.828 1.795 4.031 1 25.89 137 GLY B O 1
ATOM 2074 N N . VAL B 1 138 ? 27.203 0.541 3.074 1 21.73 138 VAL B N 1
ATOM 2075 C CA . VAL B 1 138 ? 27.75 -0.538 3.893 1 21.73 138 VAL B CA 1
ATOM 2076 C C . VAL B 1 138 ? 29.203 -0.804 3.504 1 21.73 138 VAL B C 1
ATOM 2078 O O . VAL B 1 138 ? 29.5 -1.089 2.34 1 21.73 138 VAL B O 1
ATOM 2081 N N . ARG B 1 139 ? 30.125 -0.031 4.027 1 19.14 139 ARG B N 1
ATOM 2082 C CA . ARG B 1 139 ? 31.516 -0.495 4.082 1 19.14 139 ARG B CA 1
ATOM 2083 C C . ARG B 1 139 ? 31.578 -2.012 4.215 1 19.14 139 ARG B C 1
ATOM 2085 O O . ARG B 1 139 ? 30.938 -2.59 5.102 1 19.14 139 ARG B O 1
ATOM 2092 N N . PRO B 1 140 ? 32.25 -2.639 3.324 1 18.38 140 PRO B N 1
ATOM 2093 C CA . PRO B 1 140 ? 32.812 -3.916 3.791 1 18.38 140 PRO B CA 1
ATOM 2094 C C . PRO B 1 140 ? 33.375 -3.836 5.211 1 18.38 140 PRO B C 1
ATOM 2096 O O . PRO B 1 140 ? 33.844 -2.775 5.633 1 18.38 140 PRO B O 1
#

Nearest PDB structures (foldseek):
  6ymz-assembly1_A  TM=6.990E-01  e=1.701E-03  Pectobacterium atrosepticum SCRI1043
  6ymz-assembly3_C  TM=7.077E-01  e=2.331E-03  Pectobacterium atrosepticum SCRI1043
  4myr-assembly4_D  TM=6.963E-01  e=2.482E-03  Sinorhizobium meliloti 1021
  3hdv-assembly1_C  TM=6.512E-01  e=6.384E-03  Pseudomonas putida KT2440
  4o1h-assembly1_A  TM=6.158E-01  e=8.444E-02  Amycolatopsis mediterranei

Organism: Magnetospirillum gryphiswaldense (strain DSM 6361 / JCM 21280 / NBRC 15271 / MSR-1) (NCBI:txid431944)

pLDDT: mean 75.54, std 18.15, range [18.38, 93.69]

Foldseek 3Di:
DAEEEQDPDDLCPVLVVLCVVLVHHYDPDHLVVQQVDDNDDAQLYEYEEECDPPLPVLLVSLLSCCVVHNLRYAYEYEYAPPPPPSVVSSVVSPHDYYDYDDPVPSLVVNVVRQVVSVVSVNHDDDDDSSPPDVVPPPPD/DAEEEQDPDDLPPVLVVLCVVLVHHYDPDHLVCQQVDDNDDAQLYEYEEECDPPLPVLLVSLLSCCVVHNLRYAYEYEYAPPPPPSVVSSVVSPHDYYDYDDPVCSLVVNVVRQVVSVVSVNHDDDDDSSPGDPVPPPDD